Protein AF-0000000074320025 (afdb_homodimer)

Organism: NCBI:txid2715131

pLDDT: mean 94.08, std 10.66, range [30.5, 98.88]

Sequence (350 aa):
MGYSYVIKDQGAVHFVTFTVHQWINVFTKSEYVKILIDSLKHCQKAKGLEIYSWVIMSNHCHFILKAQNEDLSDIIRDFKKFTAKRIYSAIKGNMNEKRRDWLLSALNYKGNIWFWQRGYHGEEITTDNFYDVKANYIHMNPVKAGIVEKEEDYLLSSAGDFYGIRKGPIKLDYFMGYSYVIKDQGAVHFVTFTVHQWINVFTKSEYVKILIDSLKHCQKAKGLEIYSWVIMSNHCHFILKAQNEDLSDIIRDFKKFTAKRIYSAIKGNMNEKRRDWLLSALNYKGNIWFWQRGYHGEEITTDNFYDVKANYIHMNPVKAGIVEKEEDYLLSSAGDFYGIRKGPIKLDYF

Solvent-accessible surface area (backbone atoms only — not comparable to full-atom values): 18770 Å² total; per-residue (Å²): 129,85,75,65,51,73,83,82,60,41,67,43,42,28,37,36,37,49,38,30,35,74,57,44,67,60,47,70,39,59,71,48,43,48,52,50,52,52,49,51,49,46,36,35,73,76,51,39,42,41,38,56,38,35,23,57,48,42,31,36,33,38,37,31,35,30,16,74,81,43,50,36,69,56,53,50,51,52,48,51,54,51,45,39,52,53,44,52,52,48,43,74,70,34,87,82,46,84,38,33,69,62,51,56,54,70,32,38,55,95,90,36,83,41,42,60,42,85,64,33,69,54,43,78,48,86,44,72,68,54,42,52,53,52,49,50,51,41,35,38,46,52,31,76,52,55,46,21,85,48,40,52,48,37,57,52,33,41,34,21,44,76,70,68,79,38,84,63,95,65,79,68,47,86,134,128,86,73,64,54,72,84,82,59,41,64,44,41,27,38,36,37,47,40,30,35,73,57,44,68,60,46,70,40,60,72,50,43,47,51,51,52,52,49,51,51,46,36,35,73,76,49,40,43,40,38,56,39,36,24,56,48,42,31,36,34,38,37,29,36,28,17,75,80,41,50,37,67,57,54,51,51,50,51,52,53,49,46,40,54,53,44,52,51,50,44,75,70,33,86,84,45,85,38,35,70,61,47,55,53,70,31,39,54,96,90,36,83,39,40,60,41,84,62,34,68,55,45,78,48,86,45,71,67,54,43,51,54,49,49,47,50,41,36,39,46,51,31,77,54,55,46,22,85,47,42,54,49,35,57,53,33,42,33,20,45,76,70,68,78,38,85,61,96,65,79,68,47,84,133

Nearest PDB structures (foldseek):
  2a6m-assembly2_A-2  TM=7.068E-01  e=8.877E-04  Helicobacter pylori
  3nog-assembly1_A  TM=3.528E-01  e=1.012E+00  Escherichia coli K-12
  6zo8-assembly1_A  TM=4.507E-01  e=3.843E+00  Escherichia coli K-12
  6q4p-assembly1_A  TM=4.717E-01  e=6.245E+00  Escherichia coli K-12
  2a6m-assembly2_A-2  TM=7.067E-01  e=8.746E-04  Helicobacter pylori

Foldseek 3Di:
DPPQDDDPDQAFKKKWKWFWVVNDQLVPDVVLVVLLLVLLQCCVVPFQKAWAKKFDDRTMMITTIGHDPDRNVVSVVVSCVVSLVVSLVVLCPDPPPPCSVVVNVSQDDPHDGNTIDPHIPMDTDDDPVSVVVSRCVRLCVCCVVVNDVGSLVDQRICVVVVVPNDDHSDDHDHD/DPDQDDDPDQAFKKKWKWFWVVNDQLVPDVVLVVLLLVLLQCCVVPFQKAWAKKFDDRTMMITTIGHDPDRNVVSVVVSCVVSLVVSLVVLCPDPPPPCSVVVNVSQDDPHDGNTIDPHIPMDTDDDPVSVVVSRCVRLCVCCVVVNDVGSLVDQRICVVVVVPNDDHSDDHDHD

Radius of gyration: 21.86 Å; Cα contacts (8 Å, |Δi|>4): 616; chains: 2; bounding box: 48×66×51 Å

InterPro domains:
  IPR002686 Transposase IS200-like [PF01797] (13-139)
  IPR002686 Transposase IS200-like [SM01321] (9-141)
  IPR036515 Transposase IS200-like superfamily [G3DSA:3.30.70.1290] (4-173)
  IPR036515 Transposase IS200-like superfamily [SSF143422] (11-144)
  IPR052715 REP-associated tyrosine transposase [PTHR36966] (10-151)

Secondary structure (DSSP, 8-state):
-------S-TTS-EEEEEEBGGG---TTSHHHHHHHHHHHHHHHHHH-EEEEEEEE-SSEEEEEEEESSS-HHHHHHHHHHHHHHHHHHHHHH-TT-TTHHHHHHHTEETTEE--BPSS---EE--SHHHHHHHHHHHHHHHHHTTS-SSGGG-SSBSHHHHTTS---SS-----/-------S-TTS-EEEEEEBGGG---TTSHHHHHHHHHHHHHHHHHH-EEEEEEEE-SSEEEEEEEESSS-HHHHHHHHHHHHHHHHHHHHHH-TT-TTHHHHHHHTEETTEE--BPSS---EE--SHHHHHHHHHHHHHHHHHTTS-SSGGG-SSBSHHHHTTS---SSPPP--

Structure (mmCIF, N/CA/C/O backbone):
data_AF-0000000074320025-model_v1
#
loop_
_entity.id
_entity.type
_entity.pdbx_description
1 polymer Transposase
#
loop_
_atom_site.group_PDB
_atom_site.id
_atom_site.type_symbol
_atom_site.label_atom_id
_atom_site.label_alt_id
_atom_site.label_comp_id
_atom_site.label_asym_id
_atom_site.label_entity_id
_atom_site.label_seq_id
_atom_site.pdbx_PDB_ins_code
_atom_site.Cartn_x
_atom_site.Cartn_y
_atom_site.Cartn_z
_atom_site.occupancy
_atom_site.B_iso_or_equiv
_atom_site.auth_seq_id
_atom_site.auth_comp_id
_atom_site.auth_asym_id
_atom_site.auth_atom_id
_atom_site.pdbx_PDB_model_num
ATOM 1 N N . MET A 1 1 ? -14.219 7.605 26.141 1 30.5 1 MET A N 1
ATOM 2 C CA . MET A 1 1 ? -14.266 9.039 25.875 1 30.5 1 MET A CA 1
ATOM 3 C C . MET A 1 1 ? -13.266 9.422 24.781 1 30.5 1 MET A C 1
ATOM 5 O O . MET A 1 1 ? -12.055 9.383 25 1 30.5 1 MET A O 1
ATOM 9 N N . GLY A 1 2 ? -13.312 9 23.5 1 36.22 2 GLY A N 1
ATOM 10 C CA . GLY A 1 2 ? -12.312 9.094 22.438 1 36.22 2 GLY A CA 1
ATOM 11 C C . GLY A 1 2 ? -11.773 10.5 22.266 1 36.22 2 GLY A C 1
ATOM 12 O O . GLY A 1 2 ? -12.508 11.406 21.859 1 36.22 2 GLY A O 1
ATOM 13 N N . TYR A 1 3 ? -10.953 10.977 23.094 1 40.38 3 TYR A N 1
ATOM 14 C CA . TYR A 1 3 ? -10.523 12.359 23.266 1 40.38 3 TYR A CA 1
ATOM 15 C C . TYR A 1 3 ? -9.992 12.938 21.969 1 40.38 3 TYR A C 1
ATOM 17 O O . TYR A 1 3 ? -9.109 12.352 21.328 1 40.38 3 TYR A O 1
ATOM 25 N N . SER A 1 4 ? -10.953 13.586 21.203 1 51.97 4 SER A N 1
ATOM 26 C CA . SER A 1 4 ? -10.57 14.375 20.031 1 51.97 4 SER A CA 1
ATOM 27 C C . SER A 1 4 ? -9.461 15.367 20.375 1 51.97 4 SER A C 1
ATOM 29 O O . SER A 1 4 ? -9.562 16.094 21.359 1 51.97 4 SER A O 1
ATOM 31 N N . TYR A 1 5 ? -8.305 15.078 20.125 1 55.59 5 TYR A N 1
ATOM 32 C CA . TYR A 1 5 ? -7.184 15.977 20.359 1 55.59 5 TYR A CA 1
ATOM 33 C C . TYR A 1 5 ? -7.527 17.406 19.922 1 55.59 5 TYR A C 1
ATOM 35 O O . TYR A 1 5 ? -8.156 17.609 18.875 1 55.59 5 TYR A O 1
ATOM 43 N N . VAL A 1 6 ? -7.652 18.375 20.938 1 58.5 6 VAL A N 1
ATOM 44 C CA . VAL A 1 6 ? -7.801 19.812 20.641 1 58.5 6 VAL A CA 1
ATOM 45 C C . VAL A 1 6 ? -6.461 20.516 20.844 1 58.5 6 VAL A C 1
ATOM 47 O O . VAL A 1 6 ? -5.82 20.359 21.891 1 58.5 6 VAL A O 1
ATOM 50 N N . ILE A 1 7 ? -5.91 21.172 19.812 1 72.75 7 ILE A N 1
ATOM 51 C CA . ILE A 1 7 ? -4.668 21.938 19.891 1 72.75 7 ILE A CA 1
ATOM 52 C C . ILE A 1 7 ? -4.824 23.062 20.906 1 72.75 7 ILE A C 1
ATOM 54 O O . ILE A 1 7 ? -5.695 23.922 20.75 1 72.75 7 ILE A O 1
ATOM 58 N N . LYS A 1 8 ? -3.998 23.094 21.953 1 66.94 8 LYS A N 1
ATOM 59 C CA . LYS A 1 8 ? -4.031 24.141 22.969 1 66.94 8 LYS A CA 1
ATOM 60 C C . LYS A 1 8 ? -3.197 25.344 22.547 1 66.94 8 LYS A C 1
ATOM 62 O O . LYS A 1 8 ? -3.678 26.484 22.594 1 66.94 8 LYS A O 1
ATOM 67 N N . ASP A 1 9 ? -2.021 25.094 22.141 1 72.25 9 ASP A N 1
ATOM 68 C CA . ASP A 1 9 ? -1.151 26.141 21.609 1 72.25 9 ASP A CA 1
ATOM 69 C C . ASP A 1 9 ? -1.053 26.078 20.094 1 72.25 9 ASP A C 1
ATOM 71 O O . ASP A 1 9 ? -0.292 25.266 19.547 1 72.25 9 ASP A O 1
ATOM 75 N N . GLN A 1 10 ? -1.733 26.969 19.406 1 75.75 10 GLN A N 1
ATOM 76 C CA . GLN A 1 10 ? -1.912 26.969 17.953 1 75.75 10 GLN A CA 1
ATOM 77 C C . GLN A 1 10 ? -0.609 27.312 17.234 1 75.75 10 GLN A C 1
ATOM 79 O O . GLN A 1 10 ? -0.467 27.062 16.047 1 75.75 10 GLN A O 1
ATOM 84 N N . GLY A 1 11 ? 0.365 27.75 17.984 1 78.94 11 GLY A N 1
ATOM 85 C CA . GLY A 1 11 ? 1.652 28.094 17.391 1 78.94 11 GLY A CA 1
ATOM 86 C C . GLY A 1 11 ? 2.742 27.094 17.719 1 78.94 11 GLY A C 1
ATOM 87 O O . GLY A 1 11 ? 3.887 27.25 17.281 1 78.94 11 GLY A O 1
ATOM 88 N N . ALA A 1 12 ? 2.354 26.062 18.344 1 89.19 12 ALA A N 1
ATOM 89 C CA . ALA A 1 12 ? 3.33 25.047 18.734 1 89.19 12 ALA A CA 1
ATOM 90 C C . ALA A 1 12 ? 3.498 23.984 17.656 1 89.19 12 ALA A C 1
ATOM 92 O O . ALA A 1 12 ? 2.652 23.875 16.766 1 89.19 12 ALA A O 1
ATOM 93 N N . VAL A 1 13 ? 4.633 23.359 17.703 1 95.44 13 VAL A N 1
ATOM 94 C CA . VAL A 1 13 ? 4.891 22.234 16.812 1 95.44 13 VAL A CA 1
ATOM 95 C C . VAL A 1 13 ? 4.086 21.016 17.25 1 95.44 13 VAL A C 1
ATOM 97 O O . VAL A 1 13 ? 4.043 20.703 18.438 1 95.44 13 VAL A O 1
ATOM 100 N N . HIS A 1 14 ? 3.369 20.359 16.328 1 96.88 14 HIS A N 1
ATOM 101 C CA . HIS A 1 14 ? 2.514 19.234 16.672 1 96.88 14 HIS A CA 1
ATOM 102 C C . HIS A 1 14 ? 2.773 18.031 15.766 1 96.88 14 HIS A C 1
ATOM 104 O O . HIS A 1 14 ? 2.971 18.203 14.555 1 96.88 14 HIS A O 1
ATOM 110 N N . PHE A 1 15 ? 2.836 16.828 16.375 1 97.94 15 PHE A N 1
ATOM 111 C CA . PHE A 1 15 ? 2.682 15.578 15.641 1 97.94 15 PHE A CA 1
ATOM 112 C C . PHE A 1 15 ? 1.209 15.281 15.383 1 97.94 15 PHE A C 1
ATOM 114 O O . PHE A 1 15 ? 0.396 15.289 16.312 1 97.94 15 PHE A O 1
ATOM 121 N N . VAL A 1 16 ? 0.816 15.07 14.109 1 97.69 16 VAL A N 1
ATOM 122 C CA . VAL A 1 16 ? -0.584 14.812 13.789 1 97.69 16 VAL A CA 1
ATOM 123 C C . VAL A 1 16 ? -0.69 13.594 12.875 1 97.69 16 VAL A C 1
ATOM 125 O O . VAL A 1 16 ? 0.239 13.297 12.117 1 97.69 16 VAL A O 1
ATOM 128 N N . THR A 1 17 ? -1.8 12.898 12.93 1 98.06 17 THR A N 1
ATOM 129 C CA . THR A 1 17 ? -2.137 11.766 12.086 1 98.06 17 THR A CA 1
ATOM 130 C C . THR A 1 17 ? -3.479 11.984 11.391 1 98.06 17 THR A C 1
ATOM 132 O O . THR A 1 17 ? -4.465 12.344 12.031 1 98.06 17 THR A O 1
ATOM 135 N N . PHE A 1 18 ? -3.482 11.875 10.109 1 98.38 18 PHE A N 1
ATOM 136 C CA . PHE A 1 18 ? -4.711 11.859 9.32 1 98.38 18 PHE A CA 1
ATOM 137 C C . PHE A 1 18 ? -4.992 10.453 8.797 1 98.38 18 PHE A C 1
ATOM 139 O O . PHE A 1 18 ? -4.133 9.836 8.164 1 98.38 18 PHE A O 1
ATOM 146 N N . THR A 1 19 ? -6.172 9.961 9.07 1 98.31 19 THR A N 1
ATOM 147 C CA . THR A 1 19 ? -6.531 8.609 8.664 1 98.31 19 THR A CA 1
ATOM 148 C C . THR A 1 19 ? -7.746 8.625 7.738 1 98.31 19 THR A C 1
ATOM 150 O O . THR A 1 19 ? -8.711 9.359 7.988 1 98.31 19 THR A O 1
ATOM 153 N N . VAL A 1 20 ? -7.676 7.879 6.695 1 98.56 20 VAL A N 1
ATOM 154 C CA . VAL A 1 20 ? -8.812 7.746 5.785 1 98.56 20 VAL A CA 1
ATOM 155 C C . VAL A 1 20 ? -9.953 7.016 6.488 1 98.56 20 VAL A C 1
ATOM 157 O O . VAL A 1 20 ? -9.727 6.062 7.234 1 98.56 20 VAL A O 1
ATOM 160 N N . HIS A 1 21 ? -11.117 7.434 6.227 1 97.5 21 HIS A N 1
ATOM 161 C CA . HIS A 1 21 ? -12.305 6.801 6.793 1 97.5 21 HIS A CA 1
ATOM 162 C C . HIS A 1 21 ? -12.281 5.293 6.559 1 97.5 21 HIS A C 1
ATOM 164 O O . HIS A 1 21 ? -11.961 4.836 5.461 1 97.5 21 HIS A O 1
ATOM 170 N N . GLN A 1 22 ? -12.531 4.465 7.617 1 96.44 22 GLN A N 1
ATOM 171 C CA . GLN A 1 22 ? -12.609 3.01 7.59 1 96.44 22 GLN A CA 1
ATOM 172 C C . GLN A 1 22 ? -11.266 2.396 7.211 1 96.44 22 GLN A C 1
ATOM 174 O O . GLN A 1 22 ? -11.188 1.222 6.848 1 96.44 22 GLN A O 1
ATOM 179 N N . TRP A 1 23 ? -10.203 3.262 7.203 1 97.69 23 TRP A N 1
ATOM 180 C CA . TRP A 1 23 ? -8.844 2.822 6.902 1 97.69 23 TRP A CA 1
ATOM 181 C C . TRP A 1 23 ? -8.75 2.264 5.484 1 97.69 23 TRP A C 1
ATOM 183 O O . TRP A 1 23 ? -8.039 1.288 5.238 1 97.69 23 TRP A O 1
ATOM 193 N N . ILE A 1 24 ? -9.578 2.848 4.645 1 97.88 24 ILE A N 1
ATOM 194 C CA . ILE A 1 24 ? -9.562 2.445 3.24 1 97.88 24 ILE A CA 1
ATOM 195 C C . ILE A 1 24 ? -8.25 2.879 2.594 1 97.88 24 ILE A C 1
ATOM 197 O O . ILE A 1 24 ? -7.789 4.004 2.805 1 97.88 24 ILE A O 1
ATOM 201 N N . ASN A 1 25 ? -7.629 1.99 1.826 1 98.31 25 ASN A N 1
ATOM 202 C CA . ASN A 1 25 ? -6.359 2.285 1.171 1 98.31 25 ASN A CA 1
ATOM 203 C C . ASN A 1 25 ? -6.562 3.105 -0.101 1 98.31 25 ASN A C 1
ATOM 205 O O . ASN A 1 25 ? -6.742 2.543 -1.183 1 98.31 25 ASN A O 1
ATOM 209 N N . VAL A 1 26 ? -6.473 4.348 0.027 1 98.44 26 VAL A N 1
ATOM 210 C CA . VAL A 1 26 ? -6.703 5.234 -1.108 1 98.44 26 VAL A CA 1
ATOM 211 C C . VAL A 1 26 ? -5.367 5.664 -1.706 1 98.44 26 VAL A C 1
ATOM 213 O O . VAL A 1 26 ? -5.234 5.789 -2.926 1 98.44 26 VAL A O 1
ATOM 216 N N . PHE A 1 27 ? -4.352 5.812 -0.882 1 98.44 27 PHE A N 1
ATOM 217 C CA . PHE A 1 27 ? -3.082 6.402 -1.293 1 98.44 27 PHE A CA 1
ATOM 218 C C . PHE A 1 27 ? -2.166 5.344 -1.902 1 98.44 27 PHE A C 1
ATOM 220 O O . PHE A 1 27 ? -0.968 5.312 -1.614 1 98.44 27 PHE A O 1
ATOM 227 N N . THR A 1 28 ? -2.779 4.449 -2.668 1 96.94 28 THR A N 1
ATOM 228 C CA . THR A 1 28 ? -2.043 3.463 -3.449 1 96.94 28 THR A CA 1
ATOM 229 C C . THR A 1 28 ? -1.923 3.904 -4.906 1 96.94 28 THR A C 1
ATOM 231 O O . THR A 1 28 ? -1.218 3.273 -5.695 1 96.94 28 THR A O 1
ATOM 234 N N . LYS A 1 29 ? -2.564 4.957 -5.246 1 96.81 29 LYS A N 1
ATOM 235 C CA . LYS A 1 29 ? -2.457 5.574 -6.562 1 96.81 29 LYS A CA 1
ATOM 236 C C . LYS A 1 29 ? -1.75 6.926 -6.48 1 96.81 29 LYS A C 1
ATOM 238 O O . LYS A 1 29 ? -2.117 7.773 -5.668 1 96.81 29 LYS A O 1
ATOM 243 N N . SER A 1 30 ? -0.847 7.129 -7.375 1 96.38 30 SER A N 1
ATOM 244 C CA . SER A 1 30 ? -0.011 8.32 -7.34 1 96.38 30 SER A CA 1
ATOM 245 C C . SER A 1 30 ? -0.842 9.586 -7.547 1 96.38 30 SER A C 1
ATOM 247 O O . SER A 1 30 ? -0.521 10.641 -7.004 1 96.38 30 SER A O 1
ATOM 249 N N . GLU A 1 31 ? -1.902 9.43 -8.273 1 97.19 31 GLU A N 1
ATOM 250 C CA . GLU A 1 31 ? -2.754 10.578 -8.57 1 97.19 31 GLU A CA 1
ATOM 251 C C . GLU A 1 31 ? -3.355 11.164 -7.301 1 97.19 31 GLU A C 1
ATOM 253 O O . GLU A 1 31 ? -3.451 12.383 -7.156 1 97.19 31 GLU A O 1
ATOM 258 N N . TYR A 1 32 ? -3.736 10.344 -6.422 1 98.56 32 TYR A N 1
ATOM 259 C CA . TYR A 1 32 ? -4.367 10.805 -5.188 1 98.56 32 TYR A CA 1
ATOM 260 C C . TYR A 1 32 ? -3.328 11.359 -4.223 1 98.56 32 TYR A C 1
ATOM 262 O O . TYR A 1 32 ? -3.58 12.359 -3.537 1 98.56 32 TYR A O 1
ATOM 270 N N . VAL A 1 33 ? -2.17 10.789 -4.23 1 98.56 33 VAL A N 1
ATOM 271 C CA . VAL A 1 33 ? -1.056 11.258 -3.418 1 98.56 33 VAL A CA 1
ATOM 272 C C . VAL A 1 33 ? -0.642 12.656 -3.871 1 98.56 33 VAL A C 1
ATOM 274 O O . VAL A 1 33 ? -0.359 13.523 -3.045 1 98.56 33 VAL A O 1
ATOM 277 N N . LYS A 1 34 ? -0.644 12.805 -5.133 1 98.44 34 LYS A N 1
ATOM 278 C CA . LYS A 1 34 ? -0.266 14.102 -5.691 1 98.44 34 LYS A CA 1
ATOM 279 C C . LYS A 1 34 ? -1.2 15.203 -5.203 1 98.44 34 LYS A C 1
ATOM 281 O O . LYS A 1 34 ? -0.754 16.312 -4.898 1 98.44 34 LYS A O 1
ATOM 286 N N . ILE A 1 35 ? -2.457 14.938 -5.148 1 98.81 35 ILE A N 1
ATOM 28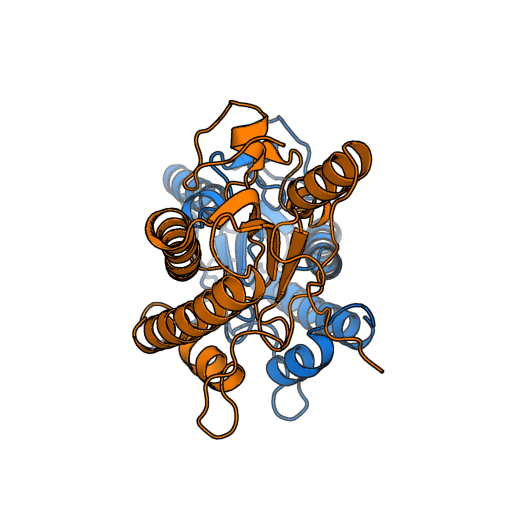7 C CA . ILE A 1 35 ? -3.43 15.906 -4.66 1 98.81 35 ILE A CA 1
ATOM 288 C C . ILE A 1 35 ? -3.1 16.281 -3.217 1 98.81 35 ILE A C 1
ATOM 290 O O . ILE A 1 35 ? -3.129 17.469 -2.857 1 98.81 35 ILE A O 1
ATOM 294 N N . LEU A 1 36 ? -2.764 15.289 -2.408 1 98.69 36 LEU A N 1
ATOM 295 C CA . LEU A 1 36 ? -2.398 15.523 -1.014 1 98.69 36 LEU A CA 1
ATOM 296 C C . LEU A 1 36 ? -1.169 16.422 -0.913 1 98.69 36 LEU A C 1
ATOM 298 O O . LEU A 1 36 ? -1.185 17.422 -0.201 1 98.69 36 LEU A O 1
ATOM 302 N N . ILE A 1 37 ? -0.17 16.078 -1.688 1 98.69 37 ILE A N 1
ATOM 303 C CA . ILE A 1 37 ? 1.113 16.781 -1.644 1 98.69 37 ILE A CA 1
ATOM 304 C C . ILE A 1 37 ? 0.942 18.219 -2.135 1 98.69 37 ILE A C 1
ATOM 306 O O . ILE A 1 37 ? 1.427 19.156 -1.503 1 98.69 37 ILE A O 1
ATOM 310 N N . ASP A 1 38 ? 0.22 18.359 -3.207 1 98.75 38 ASP A N 1
ATOM 311 C CA . ASP A 1 38 ? -0.018 19.688 -3.752 1 98.75 38 ASP A CA 1
ATOM 312 C C . ASP A 1 38 ? -0.79 20.547 -2.762 1 98.75 38 ASP A C 1
ATOM 314 O O . ASP A 1 38 ? -0.56 21.766 -2.678 1 98.75 38 ASP A O 1
ATOM 318 N N . SER A 1 39 ? -1.678 19.969 -2.055 1 98.81 39 SER A N 1
ATOM 319 C CA . SER A 1 39 ? -2.463 20.703 -1.064 1 98.81 39 SER A CA 1
ATOM 320 C C . SER A 1 39 ? -1.6 21.141 0.116 1 98.81 39 SER A C 1
ATOM 322 O O . SER A 1 39 ? -1.775 22.234 0.651 1 98.81 39 SER A O 1
ATOM 324 N N . LEU A 1 40 ? -0.649 20.297 0.517 1 98.62 40 LEU A N 1
ATOM 325 C CA . LEU A 1 40 ? 0.297 20.656 1.564 1 98.62 40 LEU A CA 1
ATOM 326 C C . LEU A 1 40 ? 1.151 21.844 1.133 1 98.62 40 LEU A C 1
ATOM 328 O O . LEU A 1 40 ? 1.343 22.797 1.901 1 98.62 40 LEU A O 1
ATOM 332 N N . LYS A 1 41 ? 1.581 21.797 -0.113 1 98.44 41 LYS A N 1
ATOM 333 C CA . LYS A 1 41 ? 2.389 22.891 -0.662 1 98.44 41 LYS A CA 1
ATOM 334 C C . LYS A 1 41 ? 1.611 24.203 -0.675 1 98.44 41 LYS A C 1
ATOM 336 O O . LYS A 1 41 ? 2.166 25.266 -0.378 1 98.44 41 LYS A O 1
ATOM 341 N N . HIS A 1 42 ? 0.372 24.094 -1.046 1 98.19 42 HIS A N 1
ATOM 342 C CA . HIS A 1 42 ? -0.481 25.281 -1.029 1 98.19 42 HIS A CA 1
ATOM 343 C C . HIS A 1 42 ? -0.575 25.875 0.372 1 98.19 42 HIS A C 1
ATOM 345 O O . HIS A 1 42 ? -0.471 27.078 0.545 1 98.19 42 HIS A O 1
ATOM 351 N N . CYS A 1 43 ? -0.762 24.984 1.381 1 97.88 43 CYS A N 1
ATOM 352 C CA . CYS A 1 43 ? -0.855 25.453 2.76 1 97.88 43 CYS A CA 1
ATOM 353 C C . CYS A 1 43 ? 0.449 26.109 3.203 1 97.88 43 CYS A C 1
ATOM 355 O O . CYS A 1 43 ? 0.437 27.078 3.953 1 97.88 43 CYS A O 1
ATOM 357 N N . GLN A 1 44 ? 1.576 25.578 2.76 1 97.44 44 GLN A N 1
ATOM 358 C CA . GLN A 1 44 ? 2.861 26.188 3.07 1 97.44 44 GL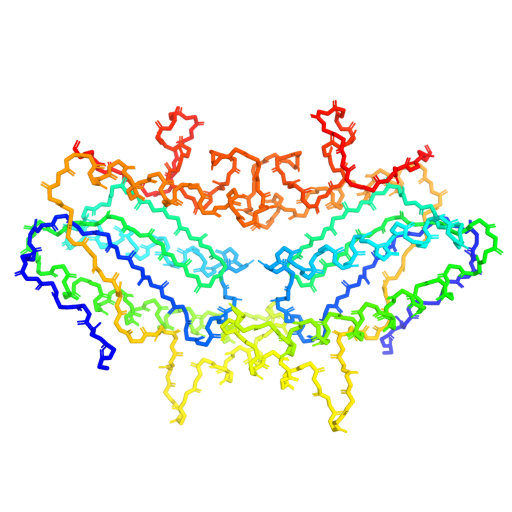N A CA 1
ATOM 359 C C . GLN A 1 44 ? 2.955 27.594 2.488 1 97.44 44 GLN A C 1
ATOM 361 O O . GLN A 1 44 ? 3.34 28.531 3.184 1 97.44 44 GLN A O 1
ATOM 366 N N . LYS A 1 45 ? 2.512 27.75 1.304 1 96.75 45 LYS A N 1
ATOM 367 C CA . LYS A 1 45 ? 2.686 29 0.562 1 96.75 45 LYS A CA 1
ATOM 368 C C . LYS A 1 45 ? 1.649 30.047 0.982 1 96.75 45 LYS A C 1
ATOM 370 O O . LYS A 1 45 ? 1.975 31.219 1.144 1 96.75 45 LYS A O 1
ATOM 375 N N . ALA A 1 46 ? 0.47 29.578 1.239 1 96.69 46 ALA A N 1
ATOM 376 C CA . ALA A 1 46 ? -0.639 30.531 1.346 1 96.69 46 ALA A CA 1
ATOM 377 C C . ALA A 1 46 ? -1.089 30.688 2.795 1 96.69 46 ALA A C 1
ATOM 379 O O . ALA A 1 46 ? -1.73 31.672 3.15 1 96.69 46 ALA A O 1
ATOM 380 N N . LYS A 1 47 ? -0.676 29.703 3.639 1 95.81 47 LYS A N 1
ATOM 381 C CA . LYS A 1 47 ? -1.301 29.734 4.957 1 95.81 47 LYS A CA 1
ATOM 382 C C . LYS A 1 47 ? -0.25 29.703 6.062 1 95.81 47 LYS A C 1
ATOM 384 O O . LYS A 1 47 ? -0.585 29.594 7.246 1 95.81 47 LYS A O 1
ATOM 389 N N . GLY A 1 48 ? 0.982 29.703 5.699 1 95.44 48 GLY A N 1
ATOM 390 C CA . GLY A 1 48 ? 2.049 29.766 6.688 1 95.44 48 GLY A CA 1
ATOM 391 C C . GLY A 1 48 ? 2.277 28.438 7.395 1 95.44 48 GLY A C 1
ATOM 392 O O . GLY A 1 48 ? 2.693 28.422 8.555 1 95.44 48 GLY A O 1
ATOM 393 N N . LEU A 1 49 ? 1.952 27.359 6.723 1 97.38 49 LEU A N 1
ATOM 394 C CA . LEU A 1 49 ? 2.188 26.031 7.289 1 97.38 49 LEU A CA 1
ATOM 395 C C . LEU A 1 49 ? 3.666 25.656 7.211 1 97.38 49 LEU A C 1
ATOM 397 O O . LEU A 1 49 ? 4.289 25.797 6.156 1 97.38 49 LEU A O 1
ATOM 401 N N . GLU A 1 50 ? 4.207 25.234 8.336 1 97.75 50 GLU A N 1
ATOM 402 C CA . GLU A 1 50 ? 5.539 24.641 8.383 1 97.75 50 GLU A CA 1
ATOM 403 C C . GLU A 1 50 ? 5.457 23.125 8.539 1 97.75 50 GLU A C 1
ATOM 405 O O . GLU A 1 50 ? 4.676 22.609 9.344 1 97.75 50 GLU A O 1
AT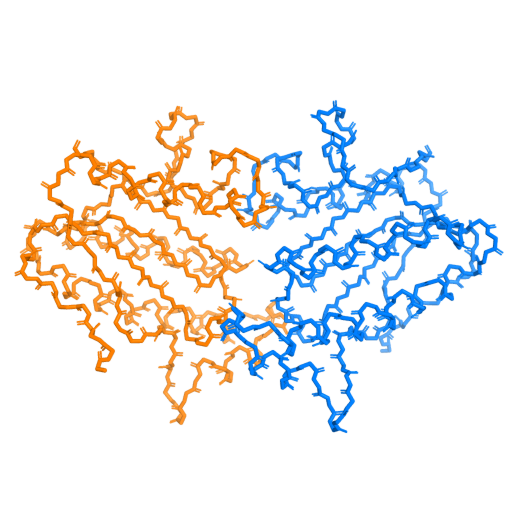OM 410 N N . ILE A 1 51 ? 6.238 22.469 7.754 1 98.38 51 ILE A N 1
ATOM 411 C CA . ILE A 1 51 ? 6.277 21.016 7.785 1 98.38 51 ILE A CA 1
ATOM 412 C C . ILE A 1 51 ? 7.688 20.547 8.133 1 98.38 51 ILE A C 1
ATOM 414 O O . ILE A 1 51 ? 8.648 20.891 7.445 1 98.38 51 ILE A O 1
ATOM 418 N N . TYR A 1 52 ? 7.809 19.734 9.133 1 98.12 52 TYR A N 1
ATOM 419 C CA . TYR A 1 52 ? 9.117 19.312 9.625 1 98.12 52 TYR A CA 1
ATOM 420 C C . TYR A 1 52 ? 9.438 17.891 9.195 1 98.12 52 TYR A C 1
ATOM 422 O O . TYR A 1 52 ? 10.586 17.562 8.898 1 98.12 52 TYR A O 1
ATOM 430 N N . SER A 1 53 ? 8.469 17 9.219 1 98.5 53 SER A N 1
ATOM 431 C CA . SER A 1 53 ? 8.57 15.609 8.828 1 98.5 53 SER A CA 1
ATOM 432 C C . SER A 1 53 ? 7.227 15.07 8.352 1 98.5 53 SER A C 1
ATOM 434 O O . SER A 1 53 ? 6.176 15.578 8.75 1 98.5 53 SER A O 1
ATOM 436 N N . TRP A 1 54 ? 7.301 14.125 7.504 1 98.81 54 TRP A N 1
ATOM 437 C CA . TRP A 1 54 ? 6.043 13.578 7.008 1 98.81 54 TRP A CA 1
ATOM 438 C C . TRP A 1 54 ? 6.25 12.188 6.41 1 98.81 54 TRP A C 1
ATOM 440 O O . TRP A 1 54 ? 7.363 11.844 6.008 1 98.81 54 TRP A O 1
ATOM 450 N N . VAL A 1 55 ? 5.25 11.375 6.422 1 98.88 55 VAL A N 1
ATOM 451 C CA . VAL A 1 55 ? 5.137 10.117 5.691 1 98.88 55 VAL A CA 1
ATOM 452 C C . VAL A 1 55 ? 3.689 9.906 5.246 1 98.88 55 VAL A C 1
ATOM 454 O O . VAL A 1 55 ? 2.754 10.242 5.98 1 98.88 55 VAL A O 1
ATOM 457 N N . ILE A 1 56 ? 3.475 9.453 4.043 1 98.88 56 ILE A N 1
ATOM 458 C CA . ILE A 1 56 ? 2.172 9.07 3.514 1 98.88 56 ILE A CA 1
ATOM 459 C C . ILE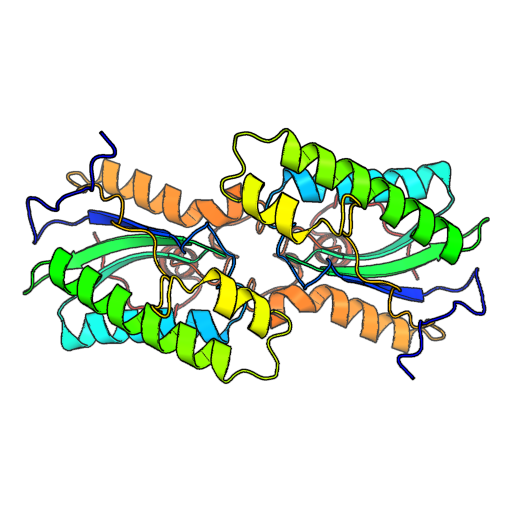 A 1 56 ? 2.141 7.562 3.271 1 98.88 56 ILE A C 1
ATOM 461 O O . ILE A 1 56 ? 2.855 7.051 2.408 1 98.88 56 ILE A O 1
ATOM 465 N N . MET A 1 57 ? 1.348 6.906 4.09 1 98.56 57 MET A N 1
ATOM 466 C CA . MET A 1 57 ? 1.115 5.477 3.912 1 98.56 57 MET A CA 1
ATOM 467 C C . MET A 1 57 ? -0.097 5.23 3.02 1 98.56 57 MET A C 1
ATOM 469 O O . MET A 1 57 ? -0.585 6.148 2.361 1 98.56 57 MET A O 1
ATOM 473 N N . SER A 1 58 ? -0.577 4.031 2.957 1 98.31 58 SER A N 1
ATOM 474 C CA . SER A 1 58 ? -1.628 3.697 2.002 1 98.31 58 SER A CA 1
ATOM 475 C C . SER A 1 58 ? -2.975 4.266 2.439 1 98.31 58 SER A C 1
ATOM 477 O O . SER A 1 58 ? -3.846 4.52 1.607 1 98.31 58 SER A O 1
ATOM 479 N N . ASN A 1 59 ? -3.15 4.449 3.805 1 98.38 59 ASN A N 1
ATOM 480 C CA . ASN A 1 59 ? -4.469 4.887 4.254 1 98.38 59 ASN A CA 1
ATOM 481 C C . ASN A 1 59 ? -4.367 5.898 5.391 1 98.38 59 ASN A C 1
ATOM 483 O O . ASN A 1 59 ? -5.359 6.191 6.055 1 98.38 59 ASN A O 1
ATOM 487 N N . HIS A 1 60 ? -3.154 6.312 5.66 1 98.5 60 HIS A N 1
ATOM 488 C CA . HIS A 1 60 ? -2.926 7.344 6.668 1 98.5 60 HIS A CA 1
ATOM 489 C C . HIS A 1 60 ? -1.62 8.086 6.406 1 98.5 60 HIS A C 1
ATOM 491 O O . HIS A 1 60 ? -0.812 7.66 5.582 1 98.5 60 HIS A O 1
ATOM 497 N N . CYS A 1 61 ? -1.487 9.18 7.059 1 98.5 61 CYS A N 1
ATOM 498 C CA . CYS A 1 61 ? -0.261 9.969 6.984 1 98.5 61 CYS A CA 1
ATOM 499 C C . CYS A 1 61 ? 0.076 10.578 8.336 1 98.5 61 CYS A C 1
ATOM 501 O O . CYS A 1 61 ? -0.818 10.844 9.141 1 98.5 61 CYS A O 1
ATOM 503 N N . HIS A 1 62 ? 1.32 10.734 8.539 1 98.69 62 HIS A N 1
ATOM 504 C CA . HIS A 1 62 ? 1.843 11.414 9.719 1 98.69 62 HIS A CA 1
ATOM 505 C C . HIS A 1 62 ? 2.613 12.672 9.344 1 98.69 62 HIS A C 1
ATOM 507 O O . HIS A 1 62 ? 3.363 12.672 8.359 1 98.69 62 HIS A O 1
ATOM 513 N N . PHE A 1 63 ? 2.469 13.672 10.195 1 98.5 63 PHE A N 1
ATOM 514 C CA . PHE A 1 63 ? 3.164 14.938 9.977 1 98.5 63 PHE A CA 1
ATOM 515 C C . PHE A 1 63 ? 3.643 15.523 11.297 1 98.5 63 PHE A C 1
ATOM 517 O O . PHE A 1 63 ? 3.041 15.281 12.344 1 98.5 63 PHE A O 1
ATOM 524 N N . ILE A 1 64 ? 4.672 16.25 11.25 1 98.25 64 ILE A N 1
ATOM 525 C CA . ILE A 1 64 ? 5.008 17.25 12.258 1 98.25 64 ILE A CA 1
ATOM 526 C C . ILE A 1 64 ? 4.867 18.641 11.664 1 98.25 64 ILE A C 1
ATOM 528 O O . ILE A 1 64 ? 5.586 19 10.727 1 98.25 64 ILE A O 1
ATOM 532 N N . LEU A 1 65 ? 3.957 19.391 12.25 1 97.5 65 LEU A N 1
ATOM 533 C CA . LEU A 1 65 ? 3.525 20.656 11.641 1 97.5 65 LEU A CA 1
ATOM 534 C C . LEU A 1 65 ? 3.572 21.781 12.656 1 97.5 65 LEU A C 1
ATOM 536 O O . LEU A 1 65 ? 3.449 21.547 13.859 1 97.5 65 LEU A O 1
ATOM 540 N N . LYS A 1 66 ? 3.641 22.953 12.133 1 96.69 66 LYS A N 1
ATOM 541 C CA . LYS A 1 66 ? 3.455 24.203 12.867 1 96.69 66 LYS A CA 1
ATOM 542 C C . LYS A 1 66 ? 2.826 25.281 11.992 1 96.69 66 LYS A C 1
ATOM 544 O O . LYS A 1 66 ? 3.082 25.328 10.781 1 96.69 66 LYS A O 1
ATOM 549 N N . ALA A 1 67 ? 1.987 26.031 12.609 1 94.75 67 ALA A N 1
ATOM 550 C CA . ALA A 1 67 ? 1.423 27.188 11.906 1 94.75 67 ALA A CA 1
ATOM 551 C C . ALA A 1 67 ? 2.057 28.484 12.383 1 94.75 67 ALA A C 1
ATOM 553 O O . ALA A 1 67 ? 2.195 28.719 13.586 1 94.75 67 ALA A O 1
ATOM 554 N N . GLN A 1 68 ? 2.426 29.375 11.508 1 89.94 68 GLN A N 1
ATOM 555 C CA . GLN A 1 68 ? 3.057 30.641 11.844 1 89.94 68 GLN A CA 1
ATOM 556 C C . GLN A 1 68 ? 2.01 31.703 12.156 1 89.94 68 GLN A C 1
ATOM 558 O O . GLN A 1 68 ? 2.146 32.469 13.125 1 89.94 68 GLN A O 1
ATOM 563 N N . ASN A 1 69 ? 1.021 31.844 11.375 1 80.12 69 ASN A N 1
ATOM 564 C CA . ASN A 1 69 ? 0.139 33 11.414 1 80.12 69 ASN A CA 1
ATOM 565 C C . ASN A 1 69 ? -1.286 32.625 11.797 1 80.12 69 ASN A C 1
ATOM 567 O O . ASN A 1 69 ? -2.039 33.438 12.328 1 80.12 69 ASN A O 1
ATOM 571 N N . GLU A 1 70 ? -1.688 31.391 11.398 1 80.38 70 GLU A N 1
ATOM 572 C CA . GLU A 1 70 ? -3.051 30.906 11.617 1 80.38 70 GLU A CA 1
ATOM 573 C C . GLU A 1 70 ? -3.088 29.812 12.672 1 80.38 70 GLU A C 1
ATOM 575 O O . GLU A 1 70 ? -2.041 29.328 13.109 1 80.38 70 GLU A O 1
ATOM 580 N N . ASP A 1 71 ? -4.297 29.594 13.086 1 91 71 ASP A N 1
ATOM 581 C CA . ASP A 1 71 ? -4.488 28.438 13.938 1 91 71 ASP A CA 1
ATOM 582 C C . ASP A 1 71 ? -4.23 27.141 13.172 1 91 71 ASP A C 1
ATOM 584 O O . ASP A 1 71 ? -4.809 26.922 12.102 1 91 71 ASP A O 1
ATOM 588 N N . LEU A 1 72 ? -3.32 26.359 13.688 1 94.44 72 LEU A N 1
ATOM 589 C CA . LEU A 1 72 ? -3.016 25.078 13.039 1 94.44 72 LEU A CA 1
ATOM 590 C C . LEU A 1 72 ? -4.285 24.266 12.812 1 94.44 72 LEU A C 1
ATOM 592 O O . LEU A 1 72 ? -4.441 23.641 11.766 1 94.44 72 LEU A O 1
ATOM 596 N N . SER A 1 73 ? -5.227 24.328 13.758 1 93.31 73 SER A N 1
ATOM 597 C CA . SER A 1 73 ? -6.48 23.578 13.656 1 93.31 73 SER A CA 1
ATOM 598 C C . SER A 1 73 ? -7.285 24.016 12.438 1 93.31 73 SER A C 1
ATOM 600 O O . SER A 1 73 ? -7.902 23.188 11.766 1 93.31 73 SER A O 1
ATOM 602 N N . ASP A 1 74 ? -7.266 25.297 12.148 1 94.31 74 ASP A N 1
ATOM 603 C CA . ASP A 1 74 ? -7.988 25.828 10.992 1 94.31 74 ASP A CA 1
ATOM 604 C C . ASP A 1 74 ? -7.348 25.359 9.688 1 94.31 74 ASP A C 1
ATOM 606 O O . ASP A 1 74 ? -8.047 24.984 8.742 1 94.31 74 ASP A O 1
ATOM 610 N N . ILE A 1 75 ? -6.008 25.406 9.664 1 96.12 75 ILE A N 1
ATOM 611 C CA . ILE A 1 75 ? -5.285 24.969 8.477 1 96.12 75 ILE A CA 1
ATOM 612 C C . ILE A 1 75 ? -5.582 23.5 8.203 1 96.12 75 ILE A C 1
ATOM 614 O O . ILE A 1 75 ? -5.871 23.109 7.07 1 96.12 75 ILE A O 1
ATOM 618 N N . ILE A 1 76 ? -5.582 22.672 9.25 1 96.5 76 ILE A N 1
ATOM 619 C CA . ILE A 1 76 ? -5.832 21.234 9.133 1 96.5 76 ILE A CA 1
ATOM 620 C C . ILE A 1 76 ? -7.262 21 8.648 1 96.5 76 ILE A C 1
ATOM 622 O O . ILE A 1 76 ? -7.496 20.188 7.754 1 96.5 76 ILE A O 1
ATOM 626 N N . ARG A 1 77 ? -8.195 21.719 9.258 1 95.88 77 ARG A N 1
ATOM 627 C CA . ARG A 1 77 ? -9.594 21.609 8.859 1 95.88 77 ARG A CA 1
ATOM 628 C C . ARG A 1 77 ? -9.766 21.906 7.379 1 95.88 77 ARG A C 1
ATOM 630 O O . ARG A 1 77 ? -10.391 21.125 6.652 1 95.88 77 ARG A O 1
ATOM 637 N N . ASP A 1 78 ? -9.219 23 6.934 1 96.94 78 ASP A N 1
ATOM 638 C CA . ASP A 1 78 ? -9.328 23.391 5.531 1 96.94 78 ASP A CA 1
ATOM 639 C C . ASP A 1 78 ? -8.648 22.375 4.613 1 96.94 78 ASP A C 1
ATOM 641 O O . ASP A 1 78 ? -9.172 22.047 3.551 1 96.94 78 ASP A O 1
ATOM 645 N N . PHE A 1 79 ? -7.461 21.953 4.977 1 98.25 79 PHE A N 1
ATOM 646 C CA . PHE A 1 79 ? -6.703 20.953 4.227 1 98.25 79 PHE A CA 1
ATOM 647 C C . PHE A 1 79 ? -7.516 19.688 4.043 1 98.25 79 PHE A C 1
ATOM 649 O O . PHE A 1 79 ? -7.664 19.188 2.922 1 98.25 79 PHE A O 1
ATOM 656 N N . LYS A 1 80 ? -8.07 19.141 5.117 1 98.12 80 LYS A N 1
ATOM 657 C CA . LYS A 1 80 ? -8.836 17.906 5.074 1 98.12 80 LYS A CA 1
ATOM 658 C C . LYS A 1 80 ? -10.109 18.078 4.25 1 98.12 80 LYS A C 1
ATOM 660 O O . LYS A 1 80 ? -10.484 17.188 3.48 1 98.12 80 LYS A O 1
ATOM 665 N N . LYS A 1 81 ? -10.758 19.203 4.434 1 97.94 81 LYS A N 1
ATOM 666 C CA . LYS A 1 81 ? -11.961 19.469 3.652 1 97.94 81 LYS A CA 1
ATOM 667 C C . LYS A 1 81 ? -11.648 19.531 2.16 1 97.94 81 LYS A C 1
ATOM 669 O O . LYS A 1 81 ? -12.328 18.875 1.357 1 97.94 81 LYS A O 1
ATOM 674 N N . PHE A 1 82 ? -10.641 20.266 1.819 1 98.69 82 PHE A N 1
ATOM 675 C CA . PHE A 1 82 ? -10.258 20.438 0.423 1 98.69 82 PHE A CA 1
ATOM 676 C C . PHE A 1 82 ? -9.844 19.109 -0.194 1 98.69 82 PHE A C 1
ATOM 678 O O . PHE A 1 82 ? -10.32 18.734 -1.268 1 98.69 82 PHE A O 1
ATOM 685 N N . THR A 1 83 ? -8.945 18.359 0.475 1 98.81 83 THR A N 1
ATOM 686 C CA . THR A 1 83 ? -8.414 17.125 -0.088 1 98.81 83 THR A CA 1
ATOM 687 C C . THR A 1 83 ? -9.492 16.047 -0.165 1 98.81 83 THR A C 1
ATOM 689 O O . THR A 1 83 ? -9.516 15.242 -1.101 1 98.81 83 THR A O 1
ATOM 692 N N . ALA A 1 84 ? -10.414 15.984 0.831 1 98.69 84 ALA A N 1
ATOM 693 C CA . ALA A 1 84 ? -11.539 15.055 0.771 1 98.69 84 ALA A CA 1
ATOM 694 C C . ALA A 1 84 ? -12.344 15.242 -0.513 1 98.69 84 ALA A C 1
ATOM 696 O O . ALA A 1 84 ? -12.57 14.281 -1.255 1 98.69 84 ALA A O 1
ATOM 697 N N . LYS A 1 85 ? -12.633 16.469 -0.783 1 98.69 85 LYS A N 1
ATOM 698 C CA . LYS A 1 85 ? -13.445 16.797 -1.957 1 98.69 85 LYS A CA 1
ATOM 699 C C . LYS A 1 85 ? -12.68 16.516 -3.244 1 98.69 85 LYS A C 1
ATOM 701 O O . LYS A 1 85 ? -13.211 15.891 -4.172 1 98.69 85 LYS A O 1
ATOM 706 N N . ARG A 1 86 ? -11.461 16.969 -3.354 1 98.81 86 ARG A N 1
ATOM 707 C CA . ARG A 1 86 ? -10.672 16.859 -4.574 1 98.81 86 ARG A CA 1
ATOM 708 C C . ARG A 1 86 ? -10.352 15.406 -4.898 1 98.81 86 ARG A C 1
ATOM 710 O O . ARG A 1 86 ? -10.438 14.984 -6.055 1 98.81 86 ARG A O 1
ATOM 717 N N . ILE A 1 87 ? -9.984 14.578 -3.875 1 98.81 87 ILE A N 1
ATOM 718 C CA . ILE A 1 87 ? -9.633 13.18 -4.098 1 98.81 87 ILE A CA 1
ATOM 719 C C . ILE A 1 87 ? -10.883 12.391 -4.473 1 98.81 87 ILE A C 1
ATOM 721 O O . ILE A 1 87 ? -10.844 11.555 -5.383 1 98.81 87 ILE A O 1
ATOM 725 N N . TYR A 1 88 ? -11.992 12.688 -3.766 1 98.62 88 TYR A N 1
ATOM 726 C CA . TYR A 1 88 ? -13.25 12.039 -4.109 1 98.62 88 TYR A CA 1
ATOM 727 C C . TYR A 1 88 ? -13.617 12.297 -5.562 1 98.62 88 TYR A C 1
ATOM 729 O O . TYR A 1 88 ? -13.977 11.367 -6.293 1 98.62 88 TYR A O 1
ATOM 737 N N . SER A 1 89 ? -13.508 13.555 -5.984 1 98.62 89 SER A N 1
ATOM 738 C CA . SER A 1 89 ? -13.805 13.93 -7.363 1 98.62 89 SER A CA 1
ATOM 739 C C . SER A 1 89 ? -12.859 13.25 -8.336 1 98.62 89 SER A C 1
ATOM 741 O O . SER A 1 89 ? -13.281 12.789 -9.406 1 98.62 89 SER A O 1
ATOM 743 N N . ALA A 1 90 ? -11.602 13.18 -7.98 1 98.75 90 ALA A N 1
ATOM 744 C CA . ALA A 1 90 ? -10.609 12.531 -8.828 1 98.75 90 ALA A CA 1
ATOM 745 C C . ALA A 1 90 ? -10.922 11.055 -9.016 1 98.75 90 ALA A C 1
ATOM 747 O O . ALA A 1 90 ? -10.781 10.508 -10.109 1 98.75 90 ALA A O 1
ATOM 748 N N . ILE A 1 91 ? -11.32 10.406 -7.93 1 98.56 91 ILE A N 1
ATOM 749 C CA . ILE A 1 91 ? -11.703 9 -8.008 1 98.56 91 ILE A CA 1
ATOM 750 C C . ILE A 1 91 ? -12.898 8.836 -8.945 1 98.56 91 ILE A C 1
ATOM 752 O O . ILE A 1 91 ? -12.891 7.977 -9.828 1 98.56 91 ILE A O 1
ATOM 756 N N . LYS A 1 92 ? -13.867 9.68 -8.766 1 98 92 LYS A N 1
ATOM 757 C CA . LYS A 1 92 ? -15.094 9.625 -9.547 1 98 92 LYS A CA 1
ATOM 758 C C . LYS A 1 92 ? -14.805 9.75 -11.039 1 98 92 LYS A C 1
ATOM 760 O O . LYS A 1 92 ? -15.422 9.07 -11.859 1 98 92 LYS A O 1
ATOM 765 N N . GLY A 1 93 ? -13.852 10.547 -11.359 1 97.88 93 GLY A N 1
ATOM 766 C CA . GLY A 1 93 ? -13.547 10.812 -12.758 1 97.88 93 GLY A CA 1
ATOM 767 C C . GLY A 1 93 ? -12.469 9.906 -13.32 1 97.88 93 GLY A C 1
ATOM 768 O O . GLY A 1 93 ? -12.133 10 -14.508 1 97.88 93 GLY A O 1
ATOM 769 N N . ASN A 1 94 ? -11.859 9.031 -12.547 1 97.0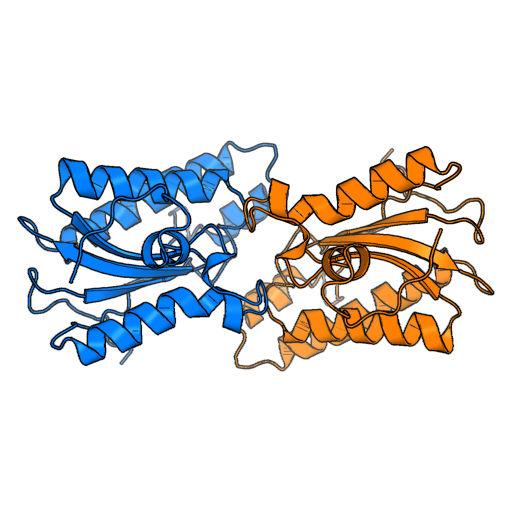6 94 ASN A N 1
ATOM 770 C CA . ASN A 1 94 ? -10.727 8.203 -12.953 1 97.06 94 ASN A CA 1
ATOM 771 C C . ASN A 1 94 ? -11.195 6.867 -13.523 1 97.06 94 ASN A C 1
ATOM 773 O O . ASN A 1 94 ? -11.445 5.922 -12.773 1 97.06 94 ASN A O 1
ATOM 777 N N . MET A 1 95 ? -11.156 6.699 -14.789 1 94.25 95 MET A N 1
ATOM 778 C CA . MET A 1 95 ? -11.625 5.492 -15.461 1 94.25 95 MET A CA 1
ATOM 779 C C . MET A 1 95 ? -10.633 4.348 -15.289 1 94.25 95 MET A C 1
ATOM 781 O O . MET A 1 95 ? -10.977 3.182 -15.492 1 94.25 95 MET A O 1
ATOM 785 N N . ASN A 1 96 ? -9.438 4.668 -14.883 1 94.25 96 ASN A N 1
ATOM 786 C CA . ASN A 1 96 ? -8.406 3.654 -14.711 1 94.25 96 ASN A CA 1
ATOM 787 C C . ASN A 1 96 ? -8.383 3.117 -13.281 1 94.25 96 ASN A C 1
ATOM 789 O O . ASN A 1 96 ? -7.602 2.213 -12.969 1 94.25 96 ASN A O 1
ATOM 793 N N . GLU A 1 97 ? -9.172 3.66 -12.414 1 97.06 97 GLU A N 1
ATOM 794 C CA . GLU A 1 97 ? -9.312 3.156 -11.055 1 97.06 97 GLU A CA 1
ATOM 795 C C . GLU A 1 97 ? -10.266 1.969 -10.992 1 97.06 97 GLU A C 1
ATOM 797 O O . GLU A 1 97 ? -11.484 2.146 -10.969 1 97.06 97 GLU A O 1
ATOM 802 N N . LYS A 1 98 ? -9.688 0.768 -10.898 1 96 98 LYS A N 1
ATOM 803 C CA . LYS A 1 98 ? -10.492 -0.453 -10.906 1 96 98 LYS A CA 1
ATOM 804 C C . LYS A 1 98 ? -11.359 -0.548 -9.664 1 96 98 LYS A C 1
ATOM 806 O O . LYS A 1 98 ? -12.367 -1.26 -9.656 1 96 98 LYS A O 1
ATOM 811 N N . ARG A 1 99 ? -11.078 0.212 -8.609 1 97.5 99 ARG A N 1
ATOM 812 C CA . ARG A 1 99 ? -11.797 0.216 -7.344 1 97.5 99 ARG A CA 1
ATOM 813 C C . ARG A 1 99 ? -12.82 1.345 -7.301 1 97.5 99 ARG A C 1
ATOM 815 O O . ARG A 1 99 ? -13.414 1.616 -6.254 1 97.5 99 ARG A O 1
ATOM 822 N N . ARG A 1 100 ? -12.953 2.051 -8.344 1 97.44 100 ARG A N 1
ATOM 823 C CA . ARG A 1 100 ? -13.68 3.316 -8.391 1 97.44 100 ARG A CA 1
ATOM 824 C C . ARG A 1 100 ? -15.039 3.197 -7.703 1 97.44 100 ARG A C 1
ATOM 826 O O . ARG A 1 100 ? -15.328 3.928 -6.754 1 97.44 100 ARG A O 1
ATOM 833 N N . ASP A 1 101 ? -15.852 2.23 -8.094 1 95.69 101 ASP A N 1
ATOM 834 C CA . ASP A 1 101 ? -17.25 2.162 -7.656 1 95.69 101 ASP A CA 1
ATOM 835 C C . ASP A 1 101 ? -17.328 1.857 -6.164 1 95.69 101 ASP A C 1
ATOM 837 O O . ASP A 1 101 ? -18.031 2.545 -5.422 1 95.69 101 ASP A O 1
ATOM 841 N N . TRP A 1 102 ? -16.531 0.874 -5.715 1 95 102 TRP A N 1
ATOM 842 C CA . TRP A 1 102 ? -16.688 0.56 -4.301 1 95 102 TRP A CA 1
ATOM 843 C C . TRP A 1 102 ? -15.977 1.59 -3.428 1 95 102 TRP A C 1
ATOM 845 O O . TRP A 1 102 ? -16.391 1.848 -2.295 1 95 102 TRP A O 1
ATOM 855 N N . LEU A 1 103 ? -14.922 2.252 -3.939 1 97.69 103 LEU A N 1
ATOM 856 C CA . LEU A 1 103 ? -14.289 3.338 -3.195 1 97.69 103 LEU A CA 1
ATOM 857 C C . LEU A 1 103 ? -15.281 4.473 -2.949 1 97.69 103 LEU A C 1
ATOM 859 O O . LEU A 1 103 ? -15.398 4.969 -1.828 1 97.69 103 LEU A O 1
ATOM 863 N N . LEU A 1 104 ? -16.016 4.887 -4.023 1 97.75 104 LEU A N 1
ATOM 864 C CA . LEU A 1 104 ? -16.969 5.988 -3.916 1 97.75 104 LEU A CA 1
ATOM 865 C C . LEU A 1 104 ? -18.078 5.648 -2.928 1 97.75 104 LEU A C 1
ATOM 867 O O . LEU A 1 104 ? -18.5 6.508 -2.154 1 97.75 104 LEU A O 1
ATOM 871 N N . SER A 1 105 ? -18.453 4.422 -2.969 1 96.56 105 SER A N 1
ATOM 872 C CA . SER A 1 105 ? -19.469 3.979 -2.033 1 96.56 105 SER A CA 1
ATOM 873 C C . SER A 1 105 ? -18.953 3.975 -0.6 1 96.56 105 SER A C 1
ATOM 875 O O . SER A 1 105 ? -19.641 4.445 0.314 1 96.56 105 SER A O 1
ATOM 877 N N . ALA A 1 106 ? -17.766 3.52 -0.404 1 96.12 106 ALA A N 1
ATOM 878 C CA . ALA A 1 106 ? -17.172 3.367 0.925 1 96.12 106 ALA A CA 1
ATOM 879 C C . ALA A 1 106 ? -16.844 4.727 1.537 1 96.12 106 ALA A C 1
ATOM 881 O O . ALA A 1 106 ? -16.828 4.875 2.762 1 96.12 106 ALA A O 1
ATOM 882 N N . LEU A 1 107 ? -16.609 5.727 0.649 1 97.88 107 LEU A N 1
ATOM 883 C CA . LEU A 1 107 ? -16.188 7.039 1.118 1 97.88 107 LEU A CA 1
ATOM 884 C C . LEU A 1 107 ? -17.344 8.023 1.104 1 97.88 107 LEU A C 1
ATOM 886 O O . LEU A 1 107 ? -17.141 9.234 1.014 1 97.88 107 LEU A O 1
ATOM 890 N N . ASN A 1 108 ? -18.484 7.441 1.177 1 96 108 ASN A N 1
ATOM 891 C CA . ASN A 1 108 ? -19.719 8.219 1.207 1 96 108 ASN A CA 1
ATOM 892 C C . ASN A 1 108 ? -20.656 7.738 2.309 1 96 108 ASN A C 1
ATOM 894 O O . ASN A 1 108 ? -20.75 6.535 2.574 1 96 108 ASN A O 1
ATOM 898 N N . TYR A 1 109 ? -21.312 8.672 2.928 1 94.31 109 TYR A N 1
ATOM 899 C CA . TYR A 1 109 ? -22.359 8.367 3.9 1 94.31 109 TYR A CA 1
ATOM 900 C C . TYR A 1 109 ? -23.594 9.227 3.672 1 94.31 109 TYR A C 1
ATOM 902 O O . TYR A 1 109 ? -23.562 10.438 3.9 1 94.31 109 TYR A O 1
ATOM 910 N N . LYS A 1 110 ? -24.703 8.633 3.219 1 95.06 110 LYS A N 1
ATOM 911 C CA . LYS A 1 110 ? -25.984 9.305 2.967 1 95.06 110 LYS A CA 1
ATOM 912 C C . LYS A 1 110 ? -25.797 10.5 2.039 1 95.06 110 LYS A C 1
ATOM 914 O O . LYS A 1 110 ? -26.297 11.586 2.32 1 95.06 110 LYS A O 1
ATOM 919 N N . GLY A 1 111 ? -24.953 10.32 1.082 1 93.81 111 GLY A N 1
ATOM 920 C CA . GLY A 1 111 ? -24.828 11.328 0.046 1 93.81 111 GLY A CA 1
ATOM 921 C C . GLY A 1 111 ? -23.734 12.344 0.337 1 93.81 111 GLY A C 1
ATOM 922 O O . GLY A 1 111 ? -23.453 13.219 -0.486 1 93.81 111 GLY A O 1
ATOM 923 N N . ASN A 1 112 ? -23.062 12.219 1.485 1 97.06 112 ASN A N 1
ATOM 924 C CA . ASN A 1 112 ? -21.984 13.117 1.849 1 97.06 112 ASN A CA 1
ATOM 925 C C . ASN A 1 112 ? -20.625 12.406 1.819 1 97.06 112 ASN A C 1
ATOM 927 O O . ASN A 1 112 ? -20.516 11.25 2.232 1 97.06 112 ASN A O 1
ATOM 931 N N . ILE A 1 113 ? -19.688 13.164 1.352 1 97.88 113 ILE A N 1
ATOM 932 C CA . ILE A 1 113 ? -18.328 12.617 1.313 1 97.88 113 ILE A CA 1
ATOM 933 C C . ILE A 1 113 ? -17.828 12.406 2.736 1 97.88 113 ILE A C 1
ATOM 935 O O . ILE A 1 113 ? -17.875 13.312 3.566 1 97.88 113 ILE A O 1
ATOM 939 N N . TRP A 1 114 ? -17.406 11.281 3.082 1 97.94 114 TRP A N 1
ATOM 940 C CA . TRP A 1 114 ? -16.75 10.93 4.332 1 97.94 114 TRP A CA 1
ATOM 941 C C . TRP A 1 114 ? -15.383 10.297 4.066 1 97.94 114 TRP A C 1
ATOM 943 O O . TRP A 1 114 ? -15.25 9.07 4.094 1 97.94 114 TRP A O 1
ATOM 953 N N . PHE A 1 115 ? -14.438 11.148 3.902 1 98.44 115 PHE A N 1
ATOM 954 C CA . PHE A 1 115 ? -13.125 10.695 3.465 1 98.44 115 PHE A CA 1
ATOM 955 C C . PHE A 1 115 ? -12.188 10.5 4.656 1 98.44 115 PHE A C 1
ATOM 957 O O . PHE A 1 115 ? -11.617 9.414 4.832 1 98.44 115 PHE A O 1
ATOM 964 N N . TRP A 1 116 ? -12.078 11.523 5.465 1 98.31 116 TRP A N 1
ATOM 965 C CA . TRP A 1 116 ? -11.18 11.469 6.609 1 98.31 116 TRP A CA 1
ATOM 966 C C . TRP A 1 116 ? -11.922 11.062 7.875 1 98.31 116 TRP A C 1
ATOM 968 O O . TRP A 1 116 ? -13.055 11.5 8.102 1 98.31 116 TRP A O 1
ATOM 978 N N . GLN A 1 117 ? -11.242 10.266 8.719 1 96.62 117 GLN A N 1
ATOM 979 C CA . GLN A 1 117 ? -11.742 10.109 10.078 1 96.62 117 GLN A CA 1
ATOM 980 C C . GLN A 1 117 ? -11.789 11.453 10.805 1 96.62 117 GLN A C 1
ATOM 982 O O . GLN A 1 117 ? -10.977 12.336 10.531 1 96.62 117 GLN A O 1
ATOM 987 N N . ARG A 1 118 ? -12.688 11.508 11.719 1 91.56 118 ARG A N 1
ATOM 988 C CA . ARG A 1 118 ? -12.781 12.727 12.516 1 91.56 118 ARG A CA 1
ATOM 989 C C . ARG A 1 118 ? -11.547 12.914 13.383 1 91.56 118 ARG A C 1
ATOM 991 O O . ARG A 1 118 ? -10.984 11.945 13.898 1 91.56 118 ARG A O 1
ATOM 998 N N . GLY A 1 119 ? -11.203 14.109 13.5 1 87.81 119 GLY A N 1
ATOM 999 C CA . GLY A 1 119 ? -10.07 14.43 14.352 1 87.81 119 GLY A CA 1
ATOM 1000 C C . GLY A 1 119 ? -8.734 14.156 13.688 1 87.81 119 GLY A C 1
ATOM 1001 O O . GLY A 1 119 ? -8.664 13.961 12.477 1 87.81 119 GLY A O 1
ATOM 1002 N N . TYR A 1 120 ? -7.582 14.367 14.398 1 82.94 120 TYR A N 1
ATOM 1003 C CA . TYR A 1 120 ? -6.254 14.156 13.828 1 82.94 120 TYR A CA 1
ATOM 1004 C C . TYR A 1 120 ? -5.266 13.719 14.906 1 82.94 120 TYR A C 1
ATOM 1006 O O . TYR A 1 120 ? -4.055 13.688 14.672 1 82.94 120 TYR A O 1
ATOM 1014 N N . HIS A 1 121 ? -5.703 13.211 15.984 1 80.44 121 HIS A N 1
ATOM 1015 C CA . HIS A 1 121 ? -4.891 12.57 17.016 1 80.44 121 HIS A CA 1
ATOM 1016 C C . HIS A 1 121 ? -3.572 13.312 17.219 1 80.44 121 HIS A C 1
ATOM 1018 O O . HIS A 1 121 ? -2.498 12.742 17.016 1 80.44 121 HIS A O 1
ATOM 1024 N N . GLY A 1 122 ? -3.537 14.398 17.734 1 87 122 GLY A N 1
ATOM 1025 C CA . GLY A 1 122 ? -2.377 15.273 17.797 1 87 122 GLY A CA 1
ATOM 1026 C C . GLY A 1 122 ? -1.652 15.195 19.125 1 87 122 GLY A C 1
ATOM 1027 O O . GLY A 1 122 ? -2.244 14.828 20.141 1 87 122 GLY A O 1
ATOM 1028 N N . GLU A 1 123 ? -0.27 15.383 19.031 1 93.38 123 GLU A N 1
ATOM 1029 C CA . GLU A 1 123 ? 0.6 15.539 20.203 1 93.38 123 GLU A CA 1
ATOM 1030 C C . GLU A 1 123 ? 1.517 16.75 20.031 1 93.38 123 GLU A C 1
ATOM 1032 O O . GLU A 1 123 ? 2.219 16.875 19.031 1 93.38 123 GLU A O 1
ATOM 1037 N N . GLU A 1 124 ? 1.488 17.594 21.078 1 94.06 124 GLU A N 1
ATOM 1038 C CA . GLU A 1 124 ? 2.383 18.734 21.047 1 94.06 124 GLU A CA 1
ATOM 1039 C C . GLU A 1 124 ? 3.832 18.328 21.281 1 94.06 124 GLU A C 1
ATOM 1041 O O . GLU A 1 124 ? 4.117 17.531 22.188 1 94.06 124 GLU A O 1
ATOM 1046 N N . ILE A 1 125 ? 4.684 18.828 20.469 1 95.5 125 ILE A N 1
ATOM 1047 C CA . ILE A 1 125 ? 6.109 18.578 20.625 1 95.5 125 ILE A CA 1
ATOM 1048 C C . ILE A 1 125 ? 6.746 19.688 21.453 1 95.5 125 ILE A C 1
ATOM 1050 O O . ILE A 1 125 ? 6.82 20.828 21.016 1 95.5 125 ILE A O 1
ATOM 1054 N N . THR A 1 126 ? 7.309 19.297 22.578 1 92.44 126 THR A N 1
ATOM 1055 C CA . THR A 1 126 ? 7.73 20.312 23.531 1 92.44 126 THR A CA 1
ATOM 1056 C C . THR A 1 126 ? 9.242 20.281 23.719 1 92.44 126 THR A C 1
ATOM 1058 O O . THR A 1 126 ? 9.828 21.219 24.266 1 92.44 126 THR A O 1
ATOM 1061 N N . THR A 1 127 ? 9.859 19.156 23.328 1 95.19 127 THR A N 1
ATOM 1062 C CA . THR A 1 127 ? 11.297 19.016 23.5 1 95.19 127 THR A CA 1
ATOM 1063 C C . THR A 1 127 ? 11.953 18.5 22.234 1 95.19 127 THR A C 1
ATOM 1065 O O . THR A 1 127 ? 11.281 17.906 21.391 1 95.19 127 THR A O 1
ATOM 1068 N N . ASP A 1 128 ? 13.227 18.734 22.203 1 95.62 128 ASP A N 1
ATOM 1069 C CA . ASP A 1 128 ? 14 18.219 21.094 1 95.62 128 ASP A CA 1
ATOM 1070 C C . ASP A 1 128 ? 13.969 16.688 21.062 1 95.62 128 ASP A C 1
ATOM 1072 O O . ASP A 1 128 ? 13.867 16.078 20 1 95.62 128 ASP A O 1
ATOM 1076 N N . ASN A 1 129 ? 14.078 16.156 22.203 1 97.19 129 ASN A N 1
ATOM 1077 C CA . ASN A 1 129 ? 14.031 14.695 22.312 1 97.19 129 ASN A CA 1
ATOM 1078 C C . ASN A 1 129 ? 12.711 14.141 21.797 1 97.19 129 ASN A C 1
ATOM 1080 O O . ASN A 1 129 ? 12.695 13.148 21.047 1 97.19 129 ASN A O 1
ATOM 1084 N N . PHE A 1 130 ? 11.656 14.734 22.141 1 96.94 130 PHE A N 1
ATOM 1085 C CA . PHE A 1 130 ? 10.352 14.266 21.703 1 96.94 130 PHE A CA 1
ATOM 1086 C C . PHE A 1 130 ? 10.195 14.445 20.203 1 96.94 130 PHE A C 1
ATOM 1088 O O . PHE A 1 130 ? 9.617 13.594 19.516 1 96.94 130 PHE A O 1
ATOM 1095 N N . TYR A 1 131 ? 10.719 15.516 19.719 1 97.31 131 TYR A N 1
ATOM 1096 C CA . TYR A 1 131 ? 10.75 15.711 18.266 1 97.31 131 TYR A CA 1
ATOM 1097 C C . TYR A 1 131 ? 11.453 14.547 17.578 1 97.31 131 TYR A C 1
ATOM 1099 O O . TYR A 1 131 ? 10.922 13.984 16.609 1 97.31 131 TYR A O 1
ATOM 1107 N N . ASP A 1 132 ? 12.602 14.219 18.109 1 97.75 132 ASP A N 1
ATOM 1108 C CA . ASP A 1 132 ? 13.406 13.156 17.5 1 97.75 132 ASP A CA 1
ATOM 1109 C C . ASP A 1 132 ? 12.648 11.828 17.516 1 97.75 132 ASP A C 1
ATOM 1111 O O . ASP A 1 132 ? 12.672 11.086 16.531 1 97.75 132 ASP A O 1
ATOM 1115 N N . VAL A 1 133 ? 12.016 11.547 18.547 1 98.19 133 VAL A N 1
ATOM 1116 C CA . VAL A 1 133 ? 11.25 10.312 18.703 1 98.19 133 VAL A CA 1
ATOM 1117 C C . VAL A 1 133 ? 10.148 10.266 17.641 1 98.19 133 VAL A C 1
ATOM 1119 O O . VAL A 1 133 ? 9.984 9.258 16.953 1 98.19 133 VAL A O 1
ATOM 1122 N N . LYS A 1 134 ? 9.398 11.312 17.469 1 98.12 134 LYS A N 1
ATOM 1123 C CA . LYS A 1 134 ? 8.273 11.352 16.531 1 98.12 134 LYS A CA 1
ATOM 1124 C C . LYS A 1 134 ? 8.75 11.344 15.086 1 98.12 134 LYS A C 1
ATOM 1126 O O . LYS A 1 134 ? 8.156 10.688 14.234 1 98.12 134 LYS A O 1
ATOM 1131 N N . ALA A 1 135 ? 9.812 12.133 14.844 1 98.38 135 ALA A N 1
ATOM 1132 C CA . ALA A 1 135 ? 10.383 12.133 13.5 1 98.38 135 ALA A CA 1
ATOM 1133 C C . ALA A 1 135 ? 10.852 10.734 13.102 1 98.38 135 ALA A C 1
ATOM 1135 O O . ALA A 1 135 ? 10.609 10.289 11.977 1 98.38 135 ALA A O 1
ATOM 1136 N N . ASN A 1 136 ? 11.508 10.07 14.039 1 98.44 136 ASN A N 1
ATOM 1137 C CA . ASN A 1 136 ? 11.945 8.695 13.789 1 98.44 136 ASN A CA 1
ATOM 1138 C C . ASN A 1 136 ? 10.758 7.77 13.539 1 98.44 136 ASN A C 1
ATOM 1140 O O . ASN A 1 136 ? 10.805 6.93 12.641 1 98.44 136 ASN A O 1
ATOM 1144 N N . TYR A 1 137 ? 9.766 7.945 14.359 1 98.44 137 TYR A N 1
ATOM 1145 C CA . TYR A 1 137 ? 8.547 7.156 14.188 1 98.44 137 TYR A CA 1
ATOM 1146 C C . TYR A 1 137 ? 7.973 7.34 12.789 1 98.44 137 TYR A C 1
ATOM 1148 O O . TYR A 1 137 ? 7.641 6.359 12.109 1 98.44 137 TYR A O 1
ATOM 1156 N N . ILE A 1 138 ? 7.898 8.516 12.367 1 98.75 138 ILE A N 1
ATOM 1157 C CA . ILE A 1 138 ? 7.363 8.875 11.055 1 98.75 138 ILE A CA 1
ATOM 1158 C C . ILE A 1 138 ? 8.164 8.172 9.961 1 98.75 138 ILE A C 1
ATOM 1160 O O . ILE A 1 138 ? 7.594 7.5 9.102 1 98.75 138 ILE A O 1
ATOM 1164 N N . HIS A 1 139 ? 9.453 8.273 10.031 1 98.81 139 HIS A N 1
ATOM 1165 C CA . HIS A 1 139 ? 10.312 7.781 8.961 1 98.81 139 HIS A CA 1
ATOM 1166 C C . HIS A 1 139 ? 10.414 6.262 8.992 1 98.81 139 HIS A C 1
ATOM 1168 O O . HIS A 1 139 ? 10.594 5.625 7.949 1 98.81 139 HIS A O 1
ATOM 1174 N N . MET A 1 140 ? 10.156 5.641 10.125 1 98.75 140 MET A N 1
ATOM 1175 C CA . MET A 1 140 ? 10.305 4.195 10.281 1 98.75 140 MET A CA 1
ATOM 1176 C C . MET A 1 140 ? 9.008 3.475 9.922 1 98.75 140 MET A C 1
ATOM 1178 O O . MET A 1 140 ? 8.992 2.25 9.789 1 98.75 140 MET A O 1
ATOM 1182 N N . ASN A 1 141 ? 7.938 4.199 9.727 1 98.56 141 ASN A N 1
ATOM 1183 C CA . ASN A 1 141 ? 6.641 3.59 9.438 1 98.56 141 ASN A CA 1
ATOM 1184 C C . ASN A 1 141 ? 6.73 2.604 8.273 1 98.56 141 ASN A C 1
ATOM 1186 O O . ASN A 1 141 ? 6.289 1.46 8.391 1 98.56 141 ASN A O 1
ATOM 1190 N N . PRO A 1 142 ? 7.359 3 7.09 1 98.69 142 PRO A N 1
ATOM 1191 C CA . PRO A 1 142 ? 7.418 2.072 5.957 1 98.69 142 PRO A CA 1
ATOM 1192 C C . PRO A 1 142 ? 8.305 0.858 6.23 1 98.69 142 PRO A C 1
ATOM 1194 O O . PRO A 1 142 ? 8.07 -0.217 5.672 1 98.69 142 PRO A O 1
ATOM 1197 N N . VAL A 1 143 ? 9.312 1.039 7.051 1 98.69 143 VAL A N 1
ATOM 1198 C CA . VAL A 1 143 ? 10.18 -0.07 7.441 1 98.69 143 VAL A CA 1
ATOM 1199 C C . VAL A 1 143 ? 9.391 -1.062 8.297 1 98.69 143 VAL A C 1
ATOM 1201 O O . VAL A 1 143 ? 9.406 -2.266 8.031 1 98.69 143 VAL A O 1
ATOM 1204 N N . LYS A 1 144 ? 8.688 -0.519 9.266 1 98 144 LYS A N 1
ATOM 1205 C CA . LYS A 1 144 ? 7.895 -1.358 10.156 1 98 144 LYS A CA 1
ATOM 1206 C C . LYS A 1 144 ? 6.797 -2.086 9.391 1 98 144 LYS A C 1
ATOM 1208 O O . LYS A 1 144 ? 6.434 -3.213 9.734 1 98 144 LYS A O 1
ATOM 1213 N N . ALA A 1 145 ? 6.312 -1.49 8.328 1 97.44 145 ALA A N 1
ATOM 1214 C CA . ALA A 1 145 ? 5.254 -2.072 7.504 1 97.44 145 ALA A CA 1
ATOM 1215 C C . ALA A 1 145 ? 5.816 -3.131 6.562 1 97.44 145 ALA A C 1
ATOM 1217 O O . ALA A 1 145 ? 5.062 -3.807 5.855 1 97.44 145 ALA A O 1
ATOM 1218 N N . GLY A 1 146 ? 7.145 -3.23 6.469 1 97.38 146 GLY A N 1
ATOM 1219 C CA . GLY A 1 146 ? 7.773 -4.262 5.656 1 97.38 146 GLY A CA 1
ATOM 1220 C C . GLY A 1 146 ? 7.883 -3.885 4.191 1 97.38 146 GLY A C 1
ATOM 1221 O O . GLY A 1 146 ? 8.008 -4.758 3.328 1 97.38 146 GLY A O 1
ATOM 1222 N N . ILE A 1 147 ? 7.836 -2.627 3.893 1 98.31 147 ILE A N 1
ATOM 1223 C CA . ILE A 1 147 ? 7.855 -2.164 2.51 1 98.31 147 ILE A CA 1
ATOM 1224 C C . ILE A 1 147 ? 9.305 -2.012 2.039 1 98.31 147 ILE A C 1
ATOM 1226 O O . ILE A 1 147 ? 9.641 -2.422 0.927 1 98.31 147 ILE A O 1
ATOM 1230 N N . VAL A 1 148 ? 10.102 -1.461 2.887 1 98.56 148 VAL A N 1
ATOM 1231 C CA . VAL A 1 148 ? 11.516 -1.213 2.609 1 98.56 148 VAL A CA 1
ATOM 1232 C C . VAL A 1 148 ? 12.352 -1.593 3.826 1 98.56 148 VAL A C 1
ATOM 1234 O O . VAL A 1 148 ? 11.844 -1.663 4.945 1 98.56 148 VAL A O 1
ATOM 1237 N N . GLU A 1 149 ? 13.625 -1.787 3.559 1 97.62 149 GLU A N 1
ATOM 1238 C CA . GLU A 1 149 ? 14.555 -2.084 4.641 1 97.62 149 GLU A CA 1
ATOM 1239 C C . GLU A 1 149 ? 15.086 -0.803 5.277 1 97.62 149 GLU A C 1
ATOM 1241 O O . GLU A 1 149 ? 15.234 -0.724 6.496 1 97.62 149 GLU A O 1
ATOM 1246 N N . LYS A 1 150 ? 15.336 0.191 4.441 1 98 150 LYS A N 1
ATOM 1247 C CA . LYS A 1 150 ? 15.844 1.495 4.863 1 98 150 LYS A CA 1
ATOM 1248 C C . LYS A 1 150 ? 14.789 2.582 4.648 1 98 150 LYS A C 1
ATOM 1250 O O . LYS A 1 150 ? 14.203 2.684 3.57 1 98 150 LYS A O 1
ATOM 1255 N N . GLU A 1 151 ? 14.617 3.391 5.672 1 98.56 151 GLU A N 1
ATOM 1256 C CA . GLU A 1 151 ? 13.539 4.371 5.637 1 98.56 151 GLU A CA 1
ATOM 1257 C C . GLU A 1 151 ? 13.711 5.344 4.473 1 98.56 151 GLU A C 1
ATOM 1259 O O . GLU A 1 151 ? 12.719 5.824 3.91 1 98.56 151 GLU A O 1
ATOM 1264 N N . GLU A 1 152 ? 14.938 5.664 4.066 1 98 152 GLU A N 1
ATOM 1265 C CA . GLU A 1 152 ? 15.172 6.637 3.002 1 98 152 GLU A CA 1
ATOM 1266 C C . GLU A 1 152 ? 14.797 6.066 1.638 1 98 152 GLU A C 1
ATOM 1268 O O . GLU A 1 152 ? 14.703 6.801 0.654 1 98 152 GLU A O 1
ATOM 1273 N N . ASP A 1 153 ? 14.562 4.746 1.561 1 98.19 153 ASP A N 1
ATOM 1274 C CA . ASP A 1 153 ? 14.234 4.113 0.287 1 98.19 153 ASP A CA 1
ATOM 1275 C C . ASP A 1 153 ? 12.758 4.285 -0.047 1 98.19 153 ASP A C 1
ATOM 1277 O O . ASP A 1 153 ? 12.336 4.051 -1.182 1 98.19 153 ASP A O 1
ATOM 1281 N N . TYR A 1 154 ? 11.953 4.645 0.888 1 98.69 154 TYR A N 1
ATOM 1282 C CA . TYR A 1 154 ? 10.531 4.918 0.671 1 98.69 154 TYR A CA 1
ATOM 1283 C C . TYR A 1 154 ? 10.328 6.336 0.156 1 98.69 154 TYR A C 1
ATOM 1285 O O . TYR A 1 154 ? 10.727 7.305 0.804 1 98.69 154 TYR A O 1
ATOM 1293 N N . LEU A 1 155 ? 9.648 6.492 -0.902 1 98.44 155 LEU A N 1
ATOM 1294 C CA . LEU A 1 155 ? 9.633 7.77 -1.608 1 98.44 155 LEU A CA 1
ATOM 1295 C C . LEU A 1 155 ? 8.633 8.734 -0.975 1 98.44 155 LEU A C 1
ATOM 1297 O O . LEU A 1 155 ? 8.805 9.953 -1.06 1 98.44 155 LEU A O 1
ATOM 1301 N N . LEU A 1 156 ? 7.613 8.188 -0.336 1 98.5 156 LEU A N 1
ATOM 1302 C CA . LEU A 1 156 ? 6.52 9.031 0.137 1 98.5 156 LEU A CA 1
ATOM 1303 C C . LEU A 1 156 ? 6.719 9.406 1.6 1 98.5 156 LEU A C 1
ATOM 1305 O O . LEU A 1 156 ? 5.816 9.242 2.42 1 98.5 156 LEU A O 1
ATOM 1309 N N . SER A 1 157 ? 7.918 9.938 1.826 1 98.75 157 SER A N 1
ATOM 1310 C CA . SER A 1 157 ? 8.273 10.422 3.158 1 98.75 157 SER A CA 1
ATOM 1311 C C . SER A 1 157 ? 9.391 11.453 3.09 1 98.75 157 SER A C 1
ATOM 1313 O O . SER A 1 157 ? 10.008 11.641 2.041 1 98.75 157 SER A O 1
ATOM 1315 N N . SER A 1 158 ? 9.625 12.117 4.188 1 98.5 158 SER A N 1
ATOM 1316 C CA . SER A 1 158 ? 10.672 13.125 4.266 1 98.5 158 SER A CA 1
ATOM 1317 C C . SER A 1 158 ? 12.016 12.5 4.625 1 98.5 158 SER A C 1
ATOM 1319 O O . SER A 1 158 ? 13 13.203 4.848 1 98.5 158 SER A O 1
ATOM 1321 N N . ALA A 1 159 ? 12.094 11.195 4.719 1 98.38 159 ALA A N 1
ATOM 1322 C CA . ALA A 1 159 ? 13.328 10.539 5.148 1 98.38 159 ALA A CA 1
ATOM 1323 C C . ALA A 1 159 ? 14.477 10.844 4.191 1 98.38 159 ALA A C 1
ATOM 1325 O O . ALA A 1 159 ? 15.594 11.125 4.625 1 98.38 159 ALA A O 1
ATOM 1326 N N . GLY A 1 160 ? 14.211 10.742 2.908 1 97.31 160 GLY A N 1
ATOM 1327 C CA . GLY A 1 160 ? 15.25 11.047 1.938 1 97.31 160 GLY A CA 1
ATOM 1328 C C . GLY A 1 160 ? 15.836 12.438 2.102 1 97.31 160 GLY A C 1
ATOM 1329 O O . GLY A 1 160 ? 17.031 12.633 1.915 1 97.31 160 GLY A O 1
ATOM 1330 N N . ASP A 1 161 ? 15.008 13.414 2.404 1 96.56 161 ASP A N 1
ATOM 1331 C CA . ASP A 1 161 ? 15.461 14.781 2.656 1 96.56 161 ASP A CA 1
ATOM 1332 C C . ASP A 1 161 ? 16.359 14.844 3.887 1 96.56 161 ASP A C 1
ATOM 1334 O O . ASP A 1 161 ? 17.391 15.523 3.873 1 96.56 161 ASP A O 1
ATOM 1338 N N . PHE A 1 162 ? 15.992 14.109 4.957 1 94.25 162 PHE A N 1
ATOM 1339 C CA . PHE A 1 162 ? 16.75 14.094 6.207 1 94.25 162 PHE A CA 1
ATOM 1340 C C . PHE A 1 162 ? 18.156 13.57 5.98 1 94.25 162 PHE A C 1
ATOM 1342 O O . PHE A 1 162 ? 19.109 14.078 6.57 1 94.25 162 PHE A O 1
ATOM 1349 N N . TYR A 1 163 ? 18.188 12.672 5.098 1 93.75 163 TYR A N 1
ATOM 1350 C CA . TYR A 1 163 ? 19.484 12.047 4.84 1 93.75 163 TYR A CA 1
ATOM 1351 C C . TYR A 1 163 ? 20.266 12.812 3.777 1 93.75 163 TYR A C 1
ATOM 1353 O O . TYR A 1 163 ? 21.422 12.508 3.506 1 93.75 163 TYR A O 1
ATOM 1361 N N . GLY A 1 164 ? 19.625 13.773 3.117 1 94.69 164 GLY A N 1
ATOM 1362 C CA . GLY A 1 164 ? 20.266 14.578 2.09 1 94.69 164 GLY A CA 1
ATOM 1363 C C . GLY A 1 164 ? 20.5 13.82 0.796 1 94.69 164 GLY A C 1
ATOM 1364 O O . GLY A 1 164 ? 21.359 14.188 -0.002 1 94.69 164 GLY A O 1
ATOM 1365 N N . ILE A 1 165 ? 19.797 12.719 0.538 1 94.5 165 ILE A N 1
ATOM 1366 C CA . ILE A 1 165 ? 20.062 11.891 -0.63 1 94.5 165 ILE A CA 1
ATOM 1367 C C . ILE A 1 165 ? 19.016 12.164 -1.708 1 94.5 165 ILE A C 1
ATOM 1369 O O . ILE A 1 165 ? 19.141 11.695 -2.842 1 94.5 165 ILE A O 1
ATOM 1373 N N . ARG A 1 166 ? 18.016 12.898 -1.314 1 94.19 166 ARG A N 1
ATOM 1374 C CA . ARG A 1 166 ? 16.922 13.211 -2.236 1 94.19 166 ARG A CA 1
ATOM 1375 C C . ARG A 1 166 ? 16.234 14.508 -1.836 1 94.19 166 ARG A C 1
ATOM 1377 O O . ARG A 1 166 ? 16.094 14.805 -0.647 1 94.19 166 ARG A O 1
ATOM 1384 N N . LYS A 1 167 ? 15.883 15.258 -2.818 1 94.62 167 LYS A N 1
ATOM 1385 C CA . LYS A 1 167 ? 15.016 16.406 -2.568 1 94.62 167 LYS A CA 1
ATOM 1386 C C . LYS A 1 167 ? 13.555 16.062 -2.824 1 94.62 167 LYS A C 1
ATOM 1388 O O . LYS A 1 167 ? 13.148 15.867 -3.973 1 94.62 167 LYS A O 1
ATOM 1393 N N . GLY A 1 168 ? 12.805 15.992 -1.809 1 94.62 168 GLY A N 1
ATOM 1394 C CA . GLY A 1 168 ? 11.406 15.617 -1.921 1 94.62 168 GLY A CA 1
ATOM 1395 C C . GLY A 1 168 ? 10.516 16.75 -2.396 1 94.62 168 GLY A C 1
ATOM 1396 O O . GLY A 1 168 ? 11 17.859 -2.619 1 94.62 168 GLY A O 1
ATOM 1397 N N . PRO A 1 169 ? 9.305 16.453 -2.535 1 95.56 169 PRO A N 1
ATOM 1398 C CA . PRO A 1 169 ? 8.383 17.422 -3.139 1 95.56 169 PRO A CA 1
ATOM 1399 C C . PRO A 1 169 ? 7.934 18.5 -2.158 1 95.56 169 PRO A C 1
ATOM 1401 O O . PRO A 1 169 ? 7.41 19.531 -2.572 1 95.56 169 PRO A O 1
ATOM 1404 N N . ILE A 1 170 ? 8.094 18.312 -0.87 1 97.56 170 ILE A N 1
ATOM 1405 C CA . ILE A 1 170 ? 7.629 19.234 0.156 1 97.56 170 ILE A CA 1
ATOM 1406 C C . ILE A 1 170 ? 8.828 19.906 0.82 1 97.56 170 ILE A C 1
ATOM 1408 O O . ILE A 1 170 ? 9.773 19.234 1.24 1 97.56 170 ILE A O 1
ATOM 1412 N N . LYS A 1 171 ? 8.844 21.219 0.856 1 96.94 171 LYS A N 1
ATOM 1413 C CA . LYS A 1 171 ? 9.898 21.938 1.57 1 96.94 171 LYS A CA 1
ATOM 1414 C C . LYS A 1 171 ? 9.844 21.641 3.066 1 96.94 171 LYS A C 1
ATOM 1416 O O . LYS A 1 171 ? 8.781 21.703 3.682 1 96.94 171 LYS A O 1
ATOM 1421 N N . LEU A 1 172 ? 10.977 21.359 3.645 1 97.62 172 LEU A N 1
ATOM 1422 C CA . LEU A 1 172 ? 11.008 21.031 5.066 1 97.62 172 LEU A CA 1
ATOM 1423 C C . LEU A 1 172 ? 11.547 22.203 5.879 1 97.62 172 LEU A C 1
ATOM 1425 O O . LEU A 1 172 ? 12.484 22.891 5.453 1 97.62 172 LEU A O 1
ATOM 1429 N N . ASP A 1 173 ? 10.945 22.391 6.953 1 95.12 173 ASP A N 1
ATOM 1430 C CA . ASP A 1 173 ? 11.492 23.266 7.977 1 95.12 173 ASP A CA 1
ATOM 1431 C C . ASP A 1 173 ? 12.352 22.484 8.969 1 95.12 173 ASP A C 1
ATOM 1433 O O . ASP A 1 173 ? 12.273 21.25 9.031 1 95.12 173 ASP A O 1
ATOM 1437 N N . TYR A 1 174 ? 13.203 23.203 9.711 1 89.44 174 TYR A N 1
ATOM 1438 C CA . TYR A 1 174 ? 14.102 22.516 10.641 1 89.44 174 TYR A CA 1
ATOM 1439 C C . TYR A 1 174 ? 13.766 22.875 12.078 1 89.44 174 TYR A C 1
ATOM 1441 O O . TYR A 1 174 ? 13.445 24.031 12.391 1 89.44 174 TYR A O 1
ATOM 1449 N N . PHE A 1 175 ? 13.742 21.828 12.914 1 87.25 175 PHE A N 1
ATOM 1450 C CA . PHE A 1 175 ? 13.375 21.984 14.32 1 87.25 175 PHE A CA 1
ATOM 1451 C C . PHE A 1 175 ? 14.57 22.469 15.133 1 87.25 175 PHE A C 1
ATOM 1453 O O . PHE A 1 175 ? 15.688 21.984 14.953 1 87.25 175 PHE A O 1
ATOM 1460 N N . MET B 1 1 ? -15.906 -11.305 -24.594 1 30.5 1 MET B N 1
ATOM 1461 C CA . MET B 1 1 ? -15.625 -12.703 -24.297 1 30.5 1 MET B CA 1
ATOM 1462 C C . MET B 1 1 ? -14.422 -12.828 -23.359 1 30.5 1 MET B C 1
ATOM 1464 O O . MET B 1 1 ? -13.289 -12.57 -23.766 1 30.5 1 MET B O 1
ATOM 1468 N N . GLY B 1 2 ? -14.352 -12.32 -22.109 1 35.44 2 GLY B N 1
ATOM 1469 C CA . GLY B 1 2 ? -13.188 -12.125 -21.25 1 35.44 2 GLY B CA 1
ATOM 1470 C C . GLY B 1 2 ? -12.336 -13.367 -21.109 1 35.44 2 GLY B C 1
ATOM 1471 O O . GLY B 1 2 ? -12.773 -14.367 -20.531 1 35.44 2 GLY B O 1
ATOM 1472 N N . TYR B 1 3 ? -11.562 -13.719 -22.031 1 40.25 3 TYR B N 1
ATOM 1473 C CA . TYR B 1 3 ? -10.891 -15 -22.25 1 40.25 3 TYR B CA 1
ATOM 1474 C C . TYR B 1 3 ? -10.047 -15.383 -21.047 1 40.25 3 TYR B C 1
ATOM 1476 O O . TYR B 1 3 ? -9.203 -14.609 -20.594 1 40.25 3 TYR B O 1
ATOM 1484 N N . SER B 1 4 ? -10.695 -16.203 -20.141 1 51.78 4 SER B N 1
ATOM 1485 C CA . SER B 1 4 ? -9.969 -16.844 -19.031 1 51.78 4 SER B CA 1
ATOM 1486 C C . SER B 1 4 ? -8.742 -17.594 -19.547 1 51.78 4 SER B C 1
ATOM 1488 O O . SER B 1 4 ? -8.828 -18.328 -20.516 1 51.78 4 SER B O 1
ATOM 1490 N N . TYR B 1 5 ? -7.641 -17.047 -19.438 1 55.72 5 TYR B N 1
ATOM 1491 C CA . TYR B 1 5 ? -6.398 -17.703 -19.828 1 55.72 5 TYR B CA 1
ATOM 1492 C C . TYR B 1 5 ? -6.383 -19.156 -19.391 1 55.72 5 TYR B C 1
ATOM 1494 O O . TYR B 1 5 ? -6.812 -19.484 -18.281 1 55.72 5 TYR B O 1
ATOM 1502 N N . VAL B 1 6 ? -6.43 -20.156 -20.391 1 58.69 6 VAL B N 1
ATOM 1503 C CA . VAL B 1 6 ? -6.242 -21.578 -20.109 1 58.69 6 VAL B CA 1
ATOM 1504 C C . VAL B 1 6 ? -4.824 -22 -20.5 1 58.69 6 VAL B C 1
ATOM 1506 O O . VAL B 1 6 ? -4.371 -21.734 -21.609 1 58.69 6 VAL B O 1
ATOM 1509 N N . ILE B 1 7 ? -4.031 -22.516 -19.547 1 73.06 7 ILE B N 1
ATOM 1510 C CA . ILE B 1 7 ? -2.678 -22.984 -19.812 1 73.06 7 ILE B CA 1
ATOM 1511 C C . ILE B 1 7 ? -2.725 -24.156 -20.812 1 73.06 7 ILE B C 1
ATOM 1513 O O . ILE B 1 7 ? -3.367 -25.172 -20.547 1 73.06 7 ILE B O 1
ATOM 1517 N N . LYS B 1 8 ? -2.068 -24.016 -21.953 1 67.12 8 LYS B N 1
ATOM 1518 C CA . LYS B 1 8 ? -2.01 -25.062 -22.969 1 67.12 8 LYS B CA 1
ATOM 1519 C C . LYS B 1 8 ? -0.901 -26.078 -22.672 1 67.12 8 LYS B C 1
ATOM 1521 O O . LYS B 1 8 ? -1.141 -27.281 -22.641 1 67.12 8 LYS B O 1
ATOM 1526 N N . ASP B 1 9 ? 0.236 -25.562 -22.406 1 72.38 9 ASP B N 1
ATOM 1527 C CA . ASP B 1 9 ? 1.359 -26.406 -22.016 1 72.38 9 ASP B CA 1
ATOM 1528 C C . ASP B 1 9 ? 1.627 -26.297 -20.516 1 72.38 9 ASP B C 1
ATOM 1530 O O . ASP B 1 9 ? 2.266 -25.344 -20.062 1 72.38 9 ASP B O 1
ATOM 1534 N N . GLN B 1 10 ? 1.251 -27.312 -19.766 1 76 10 GLN B N 1
ATOM 1535 C CA . GLN B 1 10 ? 1.253 -27.328 -18.297 1 76 10 GLN B CA 1
ATOM 1536 C C . GLN B 1 10 ? 2.676 -27.391 -17.75 1 76 10 GLN B C 1
ATOM 1538 O O . GLN B 1 10 ? 2.908 -27.094 -16.578 1 76 10 GLN B O 1
ATOM 1543 N N . GLY B 1 11 ? 3.623 -27.625 -18.609 1 79.19 11 GLY B N 1
ATOM 1544 C CA . GLY B 1 11 ? 5.016 -27.703 -18.188 1 79.19 11 GLY B CA 1
ATOM 1545 C C . GLY B 1 11 ? 5.832 -26.5 -18.641 1 79.19 11 GLY B C 1
ATOM 1546 O O . GLY B 1 11 ? 7.031 -26.422 -18.344 1 79.19 11 GLY B O 1
ATOM 1547 N N . ALA B 1 12 ? 5.172 -25.578 -19.203 1 89.12 12 ALA B N 1
ATOM 1548 C CA . ALA B 1 12 ? 5.867 -24.391 -19.719 1 89.12 12 ALA B CA 1
ATOM 1549 C C . ALA B 1 12 ? 5.961 -23.312 -18.641 1 89.12 12 ALA B C 1
ATOM 1551 O O . ALA B 1 12 ? 5.23 -23.344 -17.656 1 89.12 12 ALA B O 1
ATOM 1552 N N . VAL B 1 13 ? 6.93 -22.469 -18.844 1 95.38 13 VAL B N 1
ATOM 1553 C CA . VAL B 1 13 ? 7.074 -21.297 -17.969 1 95.38 13 VAL B CA 1
ATOM 1554 C C . VAL B 1 13 ? 5.992 -20.281 -18.297 1 95.38 13 VAL B C 1
ATOM 1556 O O . VAL B 1 13 ? 5.73 -19.984 -19.469 1 95.38 13 VAL B O 1
ATOM 1559 N N . HIS B 1 14 ? 5.277 -19.766 -17.281 1 96.81 14 HIS B N 1
ATOM 1560 C CA . HIS B 1 14 ? 4.176 -18.828 -17.5 1 96.81 14 HIS B CA 1
ATOM 1561 C C . HIS B 1 14 ? 4.301 -17.594 -16.609 1 96.81 14 HIS B C 1
ATOM 1563 O O . HIS B 1 14 ? 4.688 -17.703 -15.438 1 96.81 14 HIS B O 1
ATOM 1569 N N . PHE B 1 15 ? 4.031 -16.422 -17.203 1 97.88 15 PHE B N 1
ATOM 1570 C CA . PHE B 1 15 ? 3.725 -15.219 -16.438 1 97.88 15 PHE B CA 1
ATOM 1571 C C . PHE B 1 15 ? 2.268 -15.219 -15.992 1 97.88 15 PHE B C 1
ATOM 1573 O O . PHE B 1 15 ? 1.362 -15.406 -16.812 1 97.88 15 PHE B O 1
ATOM 1580 N N . VAL B 1 16 ? 2.01 -15.07 -14.68 1 97.62 16 VAL B N 1
ATOM 1581 C CA . VAL B 1 16 ? 0.64 -15.094 -14.18 1 97.62 16 VAL B CA 1
ATOM 1582 C C . VAL B 1 16 ? 0.411 -13.914 -13.234 1 97.62 16 VAL B C 1
ATOM 1584 O O . VAL B 1 16 ? 1.35 -13.422 -12.609 1 97.62 16 VAL B O 1
ATOM 1587 N N . THR B 1 17 ? -0.81 -13.453 -13.148 1 98.06 17 THR B N 1
ATOM 1588 C CA . THR B 1 17 ? -1.257 -12.398 -12.258 1 98.06 17 THR B CA 1
ATOM 1589 C C . THR B 1 17 ? -2.426 -12.867 -11.398 1 98.06 17 THR B C 1
ATOM 1591 O O . THR B 1 17 ? -3.395 -13.43 -11.914 1 98.06 17 THR B O 1
ATOM 1594 N N . PHE B 1 18 ? -2.291 -12.75 -10.117 1 98.38 18 PHE B N 1
ATOM 1595 C CA . PHE B 1 18 ? -3.385 -12.969 -9.18 1 98.38 18 PHE B CA 1
ATOM 1596 C C . PHE 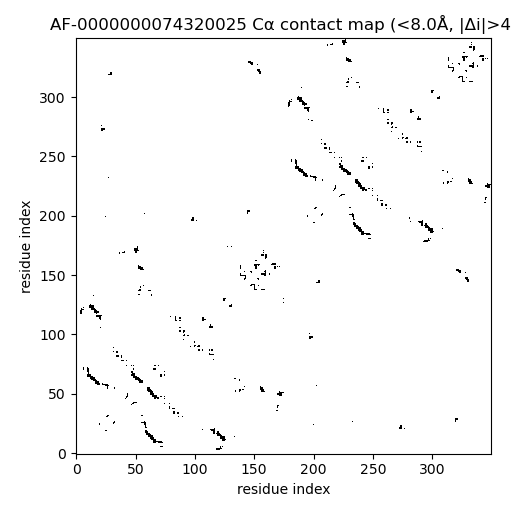B 1 18 ? -3.873 -11.648 -8.602 1 98.38 18 PHE B C 1
ATOM 1598 O O . PHE B 1 18 ? -3.08 -10.867 -8.07 1 98.38 18 PHE B O 1
ATOM 1605 N N . THR B 1 19 ? -5.152 -11.398 -8.719 1 98.25 19 THR B N 1
ATOM 1606 C CA . THR B 1 19 ? -5.723 -10.141 -8.25 1 98.25 19 THR B CA 1
ATOM 1607 C C . THR B 1 19 ? -6.781 -10.398 -7.18 1 98.25 19 THR B C 1
ATOM 1609 O O . THR B 1 19 ? -7.598 -11.312 -7.312 1 98.25 19 THR B O 1
ATOM 1612 N N . VAL B 1 20 ? -6.734 -9.641 -6.137 1 98.56 20 VAL B N 1
ATOM 1613 C CA . VAL B 1 20 ? -7.75 -9.727 -5.09 1 98.56 20 VAL B CA 1
ATOM 1614 C C . VAL B 1 20 ? -9.094 -9.25 -5.633 1 98.56 20 VAL B C 1
ATOM 1616 O O . VAL B 1 20 ? -9.156 -8.281 -6.391 1 98.56 20 VAL B O 1
ATOM 1619 N N . HIS B 1 21 ? -10.109 -9.891 -5.234 1 97.44 21 HIS B N 1
ATOM 1620 C CA . HIS B 1 21 ? -11.461 -9.516 -5.637 1 97.44 21 HIS B CA 1
ATOM 1621 C C . HIS B 1 21 ? -11.719 -8.031 -5.387 1 97.44 21 HIS B C 1
ATOM 1623 O O . HIS B 1 21 ? -11.352 -7.504 -4.332 1 97.44 21 HIS B O 1
ATOM 1629 N N . GLN B 1 22 ? -12.258 -7.285 -6.395 1 96.38 22 GLN B N 1
ATOM 1630 C CA . GLN B 1 22 ? -12.617 -5.875 -6.336 1 96.38 22 GLN B CA 1
ATOM 1631 C C . GLN B 1 22 ? -11.383 -5 -6.125 1 96.38 22 GLN B C 1
ATOM 1633 O O . GLN B 1 22 ? -11.508 -3.828 -5.762 1 96.38 22 GLN B O 1
ATOM 1638 N N . TRP B 1 23 ? -10.188 -5.637 -6.254 1 97.75 23 TRP B N 1
ATOM 1639 C CA . TRP B 1 23 ? -8.914 -4.93 -6.121 1 97.75 23 TRP B CA 1
ATOM 1640 C C . TRP B 1 23 ? -8.758 -4.348 -4.719 1 97.75 23 TRP B C 1
ATOM 1642 O O . TRP B 1 23 ? -8.234 -3.248 -4.551 1 97.75 23 TRP B O 1
ATOM 1652 N N . ILE B 1 24 ? -9.344 -5.066 -3.777 1 97.81 24 ILE B N 1
ATOM 1653 C CA . ILE B 1 24 ? -9.227 -4.656 -2.383 1 97.81 24 ILE B CA 1
ATOM 1654 C C . ILE B 1 24 ? -7.781 -4.809 -1.919 1 97.81 24 ILE B C 1
ATOM 1656 O O . ILE B 1 24 ? -7.133 -5.816 -2.207 1 97.81 24 ILE B O 1
ATOM 1660 N N . ASN B 1 25 ? -7.258 -3.803 -1.229 1 98.25 25 ASN B N 1
ATOM 1661 C CA . ASN B 1 25 ? -5.883 -3.828 -0.749 1 98.25 25 ASN B CA 1
ATOM 1662 C C . ASN B 1 25 ? -5.75 -4.656 0.528 1 98.25 25 ASN B C 1
ATOM 1664 O O . ASN B 1 25 ? -5.879 -4.125 1.632 1 98.25 25 ASN B O 1
ATOM 1668 N N . VAL B 1 26 ? -5.43 -5.848 0.378 1 98.38 26 VAL B N 1
ATOM 1669 C CA . VAL B 1 26 ? -5.328 -6.75 1.521 1 98.38 26 VAL B CA 1
ATOM 1670 C C . VAL B 1 26 ? -3.867 -6.895 1.938 1 98.38 26 VAL B C 1
ATOM 1672 O O . VAL B 1 26 ? -3.562 -6.996 3.129 1 98.38 26 VAL B O 1
ATOM 1675 N N . PHE B 1 27 ? -2.957 -6.832 0.999 1 98.38 27 PHE B N 1
ATOM 1676 C CA . PHE B 1 27 ? -1.555 -7.156 1.238 1 98.38 27 PHE B CA 1
ATOM 1677 C C . PHE B 1 27 ? -0.798 -5.934 1.743 1 98.38 27 PHE B C 1
ATOM 1679 O O . PHE B 1 27 ? 0.327 -5.672 1.313 1 98.38 27 PHE B O 1
ATOM 1686 N N . THR B 1 28 ? -1.478 -5.176 2.596 1 96.88 28 THR B N 1
ATOM 1687 C CA . THR B 1 28 ? -0.858 -4.051 3.291 1 96.88 28 THR B CA 1
ATOM 1688 C C . THR B 1 28 ? -0.469 -4.445 4.715 1 96.88 28 THR B C 1
ATOM 1690 O O . THR B 1 28 ? 0.184 -3.672 5.418 1 96.88 28 THR B O 1
ATOM 1693 N N . LYS B 1 29 ? -0.831 -5.594 5.113 1 96.75 29 LYS B N 1
ATOM 1694 C CA . LYS B 1 29 ? -0.436 -6.164 6.398 1 96.75 29 LYS B CA 1
ATOM 1695 C C . LYS B 1 29 ? 0.511 -7.344 6.207 1 96.75 29 LYS B C 1
ATOM 1697 O O . LYS B 1 29 ? 0.221 -8.266 5.434 1 96.75 29 LYS B O 1
ATOM 1702 N N . SER B 1 30 ? 1.547 -7.348 6.973 1 96.38 30 SER B N 1
ATOM 1703 C CA . SER B 1 30 ? 2.594 -8.352 6.816 1 96.38 30 SER B CA 1
ATOM 1704 C C . SER B 1 30 ? 2.064 -9.75 7.113 1 96.38 30 SER B C 1
ATOM 1706 O O . SER B 1 30 ? 2.516 -10.734 6.516 1 96.38 30 SER B O 1
ATOM 1708 N N . GLU B 1 31 ? 1.097 -9.797 7.969 1 97.19 31 GLU B N 1
ATOM 1709 C CA . GLU B 1 31 ? 0.538 -11.086 8.359 1 97.19 31 GLU B CA 1
ATOM 1710 C C . GLU B 1 31 ? -0.09 -11.797 7.164 1 97.19 31 GLU B C 1
ATOM 1712 O O . GLU B 1 31 ? 0.047 -13.016 7.016 1 97.19 31 GLU B O 1
ATOM 1717 N N . TYR B 1 32 ? -0.744 -11.094 6.352 1 98.56 32 TYR B N 1
ATOM 1718 C CA . TYR B 1 32 ? -1.419 -11.688 5.203 1 98.56 32 TYR B CA 1
ATOM 1719 C C . TYR B 1 32 ? -0.422 -12.039 4.102 1 98.56 32 TYR B C 1
ATOM 1721 O O . TYR B 1 32 ? -0.553 -13.07 3.445 1 98.56 32 TYR B O 1
ATOM 1729 N N . VAL B 1 33 ? 0.588 -11.242 3.969 1 98.56 33 VAL B N 1
ATOM 1730 C CA . VAL B 1 33 ? 1.661 -11.492 3.012 1 98.56 33 VAL B CA 1
ATOM 1731 C C . VAL B 1 33 ? 2.4 -12.773 3.391 1 98.56 33 VAL B C 1
ATOM 1733 O O . VAL B 1 33 ? 2.742 -13.578 2.521 1 98.56 33 VAL B O 1
ATOM 1736 N N . LYS B 1 34 ? 2.598 -12.898 4.645 1 98.44 34 LYS B N 1
ATOM 1737 C CA . LYS B 1 34 ? 3.297 -14.086 5.137 1 98.44 34 LYS B CA 1
ATOM 1738 C C . LYS B 1 34 ? 2.549 -15.359 4.758 1 98.44 34 LYS B C 1
ATOM 1740 O O . LYS B 1 34 ? 3.166 -16.359 4.383 1 98.44 34 LYS B O 1
ATOM 1745 N N . ILE B 1 35 ? 1.264 -15.344 4.852 1 98.81 35 ILE B N 1
ATOM 1746 C CA . ILE B 1 35 ? 0.452 -16.5 4.477 1 98.81 35 ILE B CA 1
ATOM 1747 C C . ILE B 1 35 ? 0.667 -16.828 3 1 98.81 35 ILE B C 1
ATOM 1749 O O . ILE B 1 35 ? 0.831 -17.984 2.631 1 98.81 35 ILE B O 1
ATOM 1753 N N . LEU B 1 36 ? 0.69 -15.797 2.168 1 98.62 36 LEU B N 1
ATOM 1754 C CA . LEU B 1 36 ? 0.913 -15.969 0.737 1 98.62 36 LEU B CA 1
ATOM 1755 C C . LEU B 1 36 ? 2.275 -16.594 0.469 1 98.62 36 LEU B C 1
ATOM 1757 O O . LEU B 1 36 ? 2.371 -17.594 -0.248 1 98.62 36 LEU B O 1
ATOM 1761 N N . ILE B 1 37 ? 3.283 -16.047 1.112 1 98.69 37 ILE B N 1
ATOM 1762 C CA . ILE B 1 37 ? 4.664 -16.469 0.897 1 98.69 37 ILE B CA 1
ATOM 1763 C C . ILE B 1 37 ? 4.844 -17.906 1.385 1 98.69 37 ILE B C 1
ATOM 1765 O O . ILE B 1 37 ? 5.426 -18.734 0.682 1 98.69 37 ILE B O 1
ATOM 1769 N N . ASP B 1 38 ? 4.305 -18.172 2.547 1 98.75 38 ASP B N 1
ATOM 1770 C CA . ASP B 1 38 ? 4.414 -19.531 3.098 1 98.75 38 ASP B CA 1
ATOM 1771 C C . ASP B 1 38 ? 3.709 -20.547 2.199 1 98.75 38 ASP B C 1
ATOM 1773 O O . ASP B 1 38 ? 4.164 -21.688 2.066 1 98.75 38 ASP B O 1
ATOM 1777 N N . SER B 1 39 ? 2.637 -20.156 1.614 1 98.75 39 SER B N 1
ATOM 1778 C CA . SER B 1 39 ? 1.895 -21.047 0.722 1 98.75 39 SER B CA 1
ATOM 1779 C C . SER B 1 39 ? 2.67 -21.312 -0.564 1 98.75 39 SER B C 1
ATOM 1781 O O . SER B 1 39 ? 2.648 -22.422 -1.091 1 98.75 39 SER B O 1
ATOM 1783 N N . LEU B 1 40 ? 3.371 -20.297 -1.08 1 98.62 40 LEU B N 1
ATOM 1784 C CA . LEU B 1 40 ? 4.23 -20.484 -2.244 1 98.62 40 LEU B CA 1
ATOM 1785 C C . LEU B 1 40 ? 5.352 -21.469 -1.942 1 98.62 40 LEU B C 1
ATOM 1787 O O . LEU B 1 40 ? 5.629 -22.359 -2.742 1 98.62 40 LEU B O 1
ATOM 1791 N N . LYS B 1 41 ? 5.926 -21.312 -0.759 1 98.44 41 LYS B N 1
ATOM 1792 C CA . LYS B 1 41 ? 7 -22.219 -0.334 1 98.44 41 LYS B CA 1
ATOM 1793 C C . LYS B 1 41 ? 6.508 -23.656 -0.239 1 98.44 41 LYS B C 1
ATOM 1795 O O . LYS B 1 41 ? 7.223 -24.578 -0.621 1 98.44 41 LYS B O 1
ATOM 1800 N N . HIS B 1 42 ? 5.32 -23.797 0.291 1 98.19 42 HIS B N 1
ATOM 1801 C CA . HIS B 1 42 ? 4.73 -25.125 0.366 1 98.19 42 HIS B CA 1
ATOM 1802 C C . HIS B 1 42 ? 4.578 -25.734 -1.021 1 98.19 42 HIS B C 1
ATOM 1804 O O . HIS B 1 42 ? 4.898 -26.906 -1.224 1 98.19 42 HIS B O 1
ATOM 1810 N N . CYS B 1 43 ? 4.098 -24.922 -1.984 1 97.88 43 CYS B N 1
ATOM 1811 C CA . CYS B 1 43 ? 3.922 -25.422 -3.346 1 97.88 43 CYS B CA 1
ATOM 1812 C C . CYS B 1 43 ? 5.262 -25.797 -3.963 1 97.88 43 CYS B C 1
ATOM 1814 O O . CYS B 1 43 ? 5.348 -26.766 -4.719 1 97.88 43 CYS B O 1
ATOM 1816 N N . GLN B 1 44 ? 6.309 -25.047 -3.664 1 97.44 44 GLN B N 1
ATOM 1817 C CA . GLN B 1 44 ? 7.641 -25.406 -4.148 1 97.44 44 GLN B CA 1
ATOM 1818 C C . GLN B 1 44 ? 8.086 -26.75 -3.602 1 97.44 44 GLN B C 1
ATOM 1820 O O . GLN B 1 44 ? 8.562 -27.609 -4.355 1 97.44 44 GLN B O 1
ATOM 1825 N N . LYS B 1 45 ? 7.844 -26.984 -2.365 1 96.75 45 LYS B N 1
ATOM 1826 C CA . LYS B 1 45 ? 8.359 -28.156 -1.672 1 96.75 45 LYS B CA 1
ATOM 1827 C C . LYS B 1 45 ? 7.508 -29.391 -1.967 1 96.75 45 LYS B C 1
ATOM 1829 O O . LYS B 1 45 ? 8.039 -30.484 -2.191 1 96.75 45 LYS B O 1
ATOM 1834 N N . ALA B 1 46 ? 6.234 -29.188 -2.062 1 96.69 46 ALA B N 1
ATOM 1835 C CA . ALA B 1 46 ? 5.332 -30.344 -2.037 1 96.69 46 ALA B CA 1
ATOM 1836 C C . ALA B 1 46 ? 4.734 -30.594 -3.418 1 96.69 46 ALA B C 1
ATOM 1838 O O . ALA B 1 46 ? 4.254 -31.703 -3.697 1 96.69 46 ALA B O 1
ATOM 1839 N N . LYS B 1 47 ? 4.844 -29.547 -4.293 1 95.88 47 LYS B N 1
ATOM 1840 C CA . LYS B 1 47 ? 4.07 -29.719 -5.52 1 95.88 47 LYS B CA 1
ATOM 1841 C C . LYS B 1 47 ? 4.945 -29.5 -6.754 1 95.88 47 LYS B C 1
ATOM 1843 O O . LYS B 1 47 ? 4.441 -29.484 -7.879 1 95.88 47 LYS B O 1
ATOM 1848 N N . GLY B 1 48 ? 6.184 -29.25 -6.551 1 95.5 48 GLY B N 1
ATOM 1849 C CA . GLY B 1 48 ? 7.102 -29.109 -7.668 1 95.5 48 GLY B CA 1
ATOM 1850 C C . GLY B 1 48 ? 6.969 -27.781 -8.383 1 95.5 48 GLY B C 1
ATOM 1851 O O . GLY B 1 48 ? 7.219 -27.688 -9.586 1 95.5 48 GLY B O 1
ATOM 1852 N N . LEU B 1 49 ? 6.52 -26.766 -7.668 1 97.38 49 LEU B N 1
ATOM 1853 C CA . LEU B 1 49 ? 6.41 -25.422 -8.242 1 97.38 49 LEU B CA 1
ATOM 1854 C C . LEU B 1 49 ? 7.785 -24.766 -8.344 1 97.38 49 LEU B C 1
ATOM 1856 O O . LEU B 1 49 ? 8.555 -24.766 -7.383 1 97.38 49 LEU B O 1
ATOM 1860 N N . GLU B 1 50 ? 8.078 -24.266 -9.523 1 97.75 50 GLU B N 1
ATOM 1861 C CA . GLU B 1 50 ? 9.25 -23.406 -9.734 1 97.75 50 GLU B CA 1
ATOM 1862 C C . GLU B 1 50 ? 8.844 -21.953 -9.852 1 97.75 50 GLU B C 1
ATOM 1864 O O . GLU B 1 50 ? 7.887 -21.609 -10.547 1 97.75 50 GLU B O 1
ATOM 1869 N N . ILE B 1 51 ? 9.57 -21.141 -9.172 1 98.38 51 ILE B N 1
ATOM 1870 C CA . ILE B 1 51 ? 9.312 -19.703 -9.18 1 98.38 51 ILE B CA 1
ATOM 1871 C C . ILE B 1 51 ? 10.547 -18.969 -9.695 1 98.38 51 ILE B C 1
ATOM 1873 O O . ILE B 1 51 ? 11.641 -19.109 -9.141 1 98.38 51 ILE B O 1
ATOM 1877 N N . TYR B 1 52 ? 10.375 -18.156 -10.688 1 98.12 52 TYR B N 1
ATOM 1878 C CA . TYR B 1 52 ? 11.5 -17.5 -11.328 1 98.12 52 TYR B CA 1
ATOM 1879 C C . TYR B 1 52 ? 11.57 -16.031 -10.922 1 98.12 52 TYR B C 1
ATOM 1881 O O . TYR B 1 52 ? 12.664 -15.477 -10.766 1 98.12 52 TYR B O 1
ATOM 1889 N N . SER B 1 53 ? 10.453 -15.359 -10.82 1 98.5 53 SER B N 1
ATOM 1890 C CA . SER B 1 53 ? 10.32 -13.961 -10.43 1 98.5 53 SER B CA 1
ATOM 1891 C C . SER B 1 53 ? 8.961 -13.695 -9.781 1 98.5 53 SER B C 1
ATOM 1893 O O . SER B 1 53 ? 7.992 -14.414 -10.039 1 98.5 53 SER B O 1
ATOM 1895 N N . TRP B 1 54 ? 8.961 -12.758 -8.93 1 98.81 54 TRP B N 1
ATOM 1896 C CA . TRP B 1 54 ? 7.691 -12.461 -8.266 1 98.81 54 TRP B CA 1
ATOM 1897 C C . TRP B 1 54 ? 7.695 -11.055 -7.684 1 98.81 54 TRP B C 1
ATOM 1899 O O . TRP B 1 54 ? 8.758 -10.484 -7.418 1 98.81 54 TRP B O 1
ATOM 1909 N N . VAL B 1 55 ? 6.562 -10.453 -7.559 1 98.88 55 VAL B N 1
ATOM 1910 C CA . VAL B 1 55 ? 6.293 -9.234 -6.801 1 98.88 55 VAL B CA 1
ATOM 1911 C C . VAL B 1 55 ? 4.902 -9.312 -6.176 1 98.88 55 VAL B C 1
ATOM 1913 O O . VAL B 1 55 ? 3.967 -9.836 -6.789 1 98.88 55 VAL B O 1
ATOM 1916 N N . ILE B 1 56 ? 4.758 -8.906 -4.949 1 98.88 56 ILE B N 1
ATOM 1917 C CA . ILE B 1 56 ? 3.48 -8.781 -4.254 1 98.88 56 ILE B CA 1
ATOM 1918 C C . ILE B 1 56 ? 3.178 -7.309 -3.988 1 98.88 56 ILE B C 1
ATOM 1920 O O . ILE B 1 56 ? 3.883 -6.652 -3.219 1 98.88 56 ILE B O 1
ATOM 1924 N N . MET B 1 57 ? 2.17 -6.832 -4.684 1 98.62 57 MET B N 1
ATOM 1925 C CA . MET B 1 57 ? 1.683 -5.477 -4.461 1 98.62 57 MET B CA 1
ATOM 1926 C C . MET B 1 57 ? 0.569 -5.465 -3.418 1 98.62 57 MET B C 1
ATOM 1928 O O . MET B 1 57 ? 0.368 -6.449 -2.707 1 98.62 57 MET B O 1
ATOM 1932 N N . SER B 1 58 ? -0.139 -4.391 -3.273 1 98.31 58 SER B N 1
ATOM 1933 C CA . SER B 1 58 ? -1.105 -4.262 -2.188 1 98.31 58 SER B CA 1
ATOM 1934 C C . SER B 1 58 ? -2.354 -5.098 -2.457 1 98.31 58 SER B C 1
ATOM 1936 O O . SER B 1 58 ? -3.043 -5.508 -1.521 1 98.31 58 SER B O 1
ATOM 1938 N N . ASN B 1 59 ? -2.65 -5.328 -3.789 1 98.38 59 ASN B N 1
ATOM 1939 C CA . ASN B 1 59 ? -3.898 -6.031 -4.066 1 98.38 59 ASN B CA 1
ATOM 1940 C C . ASN B 1 59 ? -3.74 -7.016 -5.223 1 98.38 59 ASN B C 1
ATOM 1942 O O . ASN B 1 59 ? -4.73 -7.527 -5.746 1 98.38 59 ASN B O 1
ATOM 1946 N N . HIS B 1 60 ? -2.523 -7.172 -5.664 1 98.5 60 HIS B N 1
ATOM 1947 C CA . HIS B 1 60 ? -2.223 -8.148 -6.703 1 98.5 60 HIS B CA 1
ATOM 1948 C C . HIS B 1 60 ? -0.771 -8.609 -6.625 1 98.5 60 HIS B C 1
ATOM 1950 O O . HIS B 1 60 ? 0.034 -8.023 -5.898 1 98.5 60 HIS B O 1
ATOM 1956 N N . CYS B 1 61 ? -0.504 -9.68 -7.309 1 98.5 61 CYS B N 1
ATOM 1957 C CA . CYS B 1 61 ? 0.854 -10.203 -7.398 1 98.5 61 CYS B CA 1
ATOM 1958 C C . CYS B 1 61 ? 1.134 -10.758 -8.789 1 98.5 61 CYS B C 1
ATOM 1960 O O . CYS B 1 61 ? 0.217 -11.203 -9.477 1 98.5 61 CYS B O 1
ATOM 1962 N N . HIS B 1 62 ? 2.344 -10.648 -9.156 1 98.69 62 HIS B N 1
ATOM 1963 C CA . HIS B 1 62 ? 2.836 -11.219 -10.406 1 98.69 62 HIS B CA 1
ATOM 1964 C C . HIS B 1 62 ? 3.887 -12.297 -10.141 1 98.69 62 HIS B C 1
ATOM 1966 O O . HIS B 1 62 ? 4.738 -12.133 -9.266 1 98.69 62 HIS B O 1
ATOM 1972 N N . PHE B 1 63 ? 3.842 -13.312 -10.984 1 98.5 63 PHE B N 1
ATOM 1973 C CA . PHE B 1 63 ? 4.797 -14.406 -10.875 1 98.5 63 PHE B CA 1
ATOM 1974 C C . PHE B 1 63 ? 5.215 -14.906 -12.258 1 98.5 63 PHE B C 1
ATOM 1976 O O . PHE B 1 63 ? 4.449 -14.797 -13.219 1 98.5 63 PHE B O 1
ATOM 1983 N N . ILE B 1 64 ? 6.371 -15.398 -12.352 1 98.25 64 ILE B N 1
ATOM 1984 C CA . ILE B 1 64 ? 6.766 -16.312 -13.406 1 98.25 64 ILE B CA 1
ATOM 1985 C C . ILE B 1 64 ? 6.988 -17.719 -12.82 1 98.25 64 ILE B C 1
ATOM 1987 O O . ILE B 1 64 ? 7.871 -17.906 -11.977 1 98.25 64 ILE B O 1
ATOM 1991 N N . LEU B 1 65 ? 6.176 -18.641 -13.289 1 97.5 65 LEU B N 1
ATOM 1992 C CA . LEU B 1 65 ? 6.086 -19.953 -12.648 1 97.5 65 LEU B CA 1
ATOM 1993 C C . LEU B 1 65 ? 6.23 -21.062 -13.68 1 97.5 65 LEU B C 1
ATOM 1995 O O . LEU B 1 65 ? 5.918 -20.875 -14.859 1 97.5 65 LEU B O 1
ATOM 1999 N N . LYS B 1 66 ? 6.594 -22.188 -13.172 1 96.62 66 LYS B N 1
ATOM 2000 C CA . LYS B 1 66 ? 6.57 -23.453 -13.906 1 96.62 66 LYS B CA 1
ATOM 2001 C C . LYS B 1 66 ? 6.285 -24.625 -12.969 1 96.62 66 LYS B C 1
ATOM 2003 O O . LYS B 1 66 ? 6.691 -24.609 -11.805 1 96.62 66 LYS B O 1
ATOM 2008 N N . ALA B 1 67 ? 5.543 -25.547 -13.492 1 94.75 67 ALA B N 1
ATOM 2009 C CA . ALA B 1 67 ? 5.316 -26.781 -12.734 1 94.75 67 ALA B CA 1
ATOM 2010 C C . ALA B 1 67 ? 6.145 -27.922 -13.305 1 94.75 67 ALA B C 1
ATOM 2012 O O . ALA B 1 67 ? 6.172 -28.141 -14.516 1 94.75 67 ALA B O 1
ATOM 2013 N N . GLN B 1 68 ? 6.793 -28.703 -12.484 1 89.94 68 GLN B N 1
ATOM 2014 C CA . GLN B 1 68 ? 7.625 -29.828 -12.914 1 89.94 68 GLN B CA 1
ATOM 2015 C C . GLN B 1 68 ? 6.785 -31.078 -13.125 1 89.94 68 GLN B C 1
ATOM 2017 O O . GLN B 1 68 ? 6.957 -31.781 -14.117 1 89.94 68 GLN B O 1
ATOM 2022 N N . ASN B 1 69 ? 5.938 -31.406 -12.242 1 80.06 69 ASN B N 1
ATOM 2023 C CA . ASN B 1 69 ? 5.305 -32.719 -12.203 1 80.06 69 ASN B CA 1
ATOM 2024 C C . ASN B 1 69 ? 3.795 -32.625 -12.398 1 80.06 69 ASN B C 1
ATOM 2026 O O . ASN B 1 69 ? 3.164 -33.562 -12.891 1 80.06 69 ASN B O 1
ATOM 2030 N N . GLU B 1 70 ? 3.207 -31.5 -11.906 1 79.75 70 GLU B N 1
ATOM 2031 C CA . GLU B 1 70 ? 1.759 -31.328 -11.945 1 79.75 70 GLU B CA 1
ATOM 2032 C C . GLU B 1 70 ? 1.367 -30.266 -12.969 1 79.75 70 GLU B C 1
ATOM 2034 O O . GLU B 1 70 ? 2.23 -29.578 -13.531 1 79.75 70 GLU B O 1
ATOM 2039 N N . ASP B 1 71 ? 0.095 -30.297 -13.219 1 90.94 71 ASP B N 1
ATOM 2040 C CA . ASP B 1 71 ? -0.438 -29.203 -14.023 1 90.94 71 ASP B CA 1
ATOM 2041 C C . ASP B 1 71 ? -0.347 -27.875 -13.273 1 90.94 71 ASP B C 1
ATOM 2043 O O . ASP B 1 71 ? -0.815 -27.766 -12.141 1 90.94 71 ASP B O 1
ATOM 2047 N N . LEU B 1 72 ? 0.323 -26.938 -13.891 1 94.38 72 LEU B N 1
ATOM 2048 C CA . LEU B 1 72 ? 0.448 -25.625 -13.273 1 94.38 72 LEU B CA 1
ATOM 2049 C C . LEU B 1 72 ? -0.918 -25.078 -12.875 1 94.38 72 LEU B C 1
ATOM 2051 O O . LEU B 1 72 ? -1.062 -24.484 -11.805 1 94.38 72 LEU B O 1
ATOM 2055 N N . SER B 1 73 ? -1.94 -25.344 -13.695 1 93.25 73 SER B N 1
ATOM 2056 C CA . SER B 1 73 ? -3.291 -24.859 -13.422 1 93.25 73 SER B CA 1
ATOM 2057 C C . SER B 1 73 ? -3.83 -25.438 -12.117 1 93.25 73 SER B C 1
ATOM 2059 O O . SER B 1 73 ? -4.508 -24.734 -11.359 1 93.25 73 SER B O 1
ATOM 2061 N N . ASP B 1 74 ? -3.529 -26.672 -11.844 1 94.25 74 ASP B N 1
ATOM 2062 C CA . ASP B 1 74 ? -3.979 -27.312 -10.609 1 94.25 74 ASP B CA 1
ATOM 2063 C C . ASP B 1 74 ? -3.283 -26.719 -9.391 1 94.25 74 ASP B C 1
ATOM 2065 O O . ASP B 1 74 ? -3.916 -26.5 -8.359 1 94.25 74 ASP B O 1
ATOM 2069 N N . ILE B 1 75 ? -1.967 -26.5 -9.539 1 96.06 75 ILE B N 1
ATOM 2070 C CA . ILE B 1 75 ? -1.204 -25.906 -8.445 1 96.06 75 ILE B CA 1
ATOM 2071 C C . ILE B 1 75 ? -1.751 -24.531 -8.117 1 96.06 75 ILE B C 1
ATOM 2073 O O . ILE B 1 75 ? -1.966 -24.188 -6.949 1 96.06 75 ILE B O 1
ATOM 2077 N N . ILE B 1 76 ? -2.051 -23.719 -9.148 1 96.5 76 ILE B N 1
ATOM 2078 C CA . ILE B 1 76 ? -2.564 -22.375 -8.977 1 96.5 76 ILE B CA 1
ATOM 2079 C C . ILE B 1 76 ? -3.941 -22.422 -8.312 1 96.5 76 ILE B C 1
ATOM 2081 O O . ILE B 1 76 ? -4.219 -21.656 -7.387 1 96.5 76 ILE B O 1
ATOM 2085 N N . ARG B 1 77 ? -4.77 -23.312 -8.812 1 95.81 77 ARG B N 1
ATOM 2086 C CA . ARG B 1 77 ? -6.102 -23.484 -8.242 1 95.81 77 ARG B CA 1
ATOM 2087 C C . ARG B 1 77 ? -6.023 -23.797 -6.75 1 95.81 77 ARG B C 1
ATOM 2089 O O . ARG B 1 77 ? -6.699 -23.156 -5.941 1 95.81 77 ARG B O 1
ATOM 2096 N N . ASP B 1 78 ? -5.215 -24.75 -6.395 1 96.94 78 ASP B N 1
ATOM 2097 C CA . ASP B 1 78 ? -5.062 -25.141 -5 1 96.94 78 ASP B CA 1
ATOM 2098 C C . ASP B 1 78 ? -4.488 -24 -4.16 1 96.94 78 ASP B C 1
ATOM 2100 O O . ASP B 1 78 ? -4.934 -23.766 -3.033 1 96.94 78 ASP B O 1
ATOM 2104 N N . PHE B 1 79 ? -3.471 -23.359 -4.66 1 98.25 79 PHE B N 1
ATOM 2105 C CA . PHE B 1 79 ? -2.84 -22.219 -4 1 98.25 79 PHE B CA 1
ATOM 2106 C C . PHE B 1 79 ? -3.865 -21.125 -3.699 1 98.25 79 PHE B C 1
ATOM 2108 O O . PHE B 1 79 ? -3.965 -20.656 -2.562 1 98.25 79 PHE B O 1
ATOM 2115 N N . LYS B 1 80 ? -4.656 -20.719 -4.68 1 98.12 80 LYS B N 1
ATOM 2116 C CA . LYS B 1 80 ? -5.645 -19.656 -4.527 1 98.12 80 LYS B CA 1
ATOM 2117 C C . LYS B 1 80 ? -6.742 -20.078 -3.547 1 98.12 80 LYS B C 1
ATOM 2119 O O . LYS B 1 80 ? -7.18 -19.266 -2.725 1 98.12 80 LYS B O 1
ATOM 2124 N N . LYS B 1 81 ? -7.164 -21.312 -3.658 1 97.94 81 LYS B N 1
ATOM 2125 C CA . LYS B 1 81 ? -8.18 -21.812 -2.734 1 97.94 81 LYS B CA 1
ATOM 2126 C C . LYS B 1 81 ? -7.676 -21.781 -1.295 1 97.94 81 LYS B C 1
ATOM 2128 O O . LYS B 1 81 ? -8.367 -21.281 -0.403 1 97.94 81 LYS B O 1
ATOM 2133 N N . PHE B 1 82 ? -6.5 -22.297 -1.104 1 98.69 82 PHE B N 1
ATOM 2134 C CA . PHE B 1 82 ? -5.922 -22.375 0.232 1 98.69 82 PHE B CA 1
ATOM 2135 C C . PHE B 1 82 ? -5.703 -20.984 0.811 1 98.69 82 PHE B C 1
ATOM 2137 O O . PHE B 1 82 ? -6.109 -20.703 1.941 1 98.69 82 PHE B O 1
ATOM 2144 N N . THR B 1 83 ? -5.074 -20.078 0.048 1 98.81 83 THR B N 1
ATOM 2145 C CA . THR B 1 83 ? -4.73 -18.75 0.555 1 98.81 83 THR B CA 1
ATOM 2146 C C . THR B 1 83 ? -5.988 -17.906 0.785 1 98.81 83 THR B C 1
ATOM 2148 O O . THR B 1 83 ? -6.051 -17.125 1.727 1 98.81 83 THR B O 1
ATOM 2151 N N . ALA B 1 84 ? -7.027 -18.047 -0.088 1 98.69 84 ALA B N 1
ATOM 2152 C CA . ALA B 1 84 ? -8.297 -17.359 0.127 1 98.69 84 ALA B CA 1
ATOM 2153 C C . ALA B 1 84 ? -8.875 -17.688 1.499 1 98.69 84 ALA B C 1
ATOM 2155 O O . ALA B 1 84 ? -9.203 -16.797 2.277 1 98.69 84 ALA B O 1
ATOM 2156 N N . LYS B 1 85 ? -8.875 -18.953 1.794 1 98.62 85 LYS B N 1
ATOM 2157 C CA . LYS B 1 85 ? -9.445 -19.406 3.057 1 98.62 85 LYS B CA 1
ATOM 2158 C C . LYS B 1 85 ? -8.586 -18.953 4.238 1 98.62 85 LYS B C 1
ATOM 2160 O O . LYS B 1 85 ? -9.109 -18.453 5.234 1 98.62 85 LYS B O 1
ATOM 2165 N N . ARG B 1 86 ? -7.297 -19.172 4.184 1 98.81 86 ARG B N 1
ATOM 2166 C CA . ARG B 1 86 ? -6.395 -18.891 5.297 1 98.81 86 ARG B CA 1
ATOM 2167 C C . ARG B 1 86 ? -6.336 -17.406 5.594 1 98.81 86 ARG B C 1
ATOM 2169 O O . ARG B 1 86 ? -6.359 -17 6.758 1 98.81 86 ARG B O 1
ATOM 2176 N N . ILE B 1 87 ? -6.273 -16.531 4.543 1 98.81 87 ILE B N 1
ATOM 2177 C CA . ILE B 1 87 ? -6.184 -15.094 4.738 1 98.81 87 ILE B CA 1
ATOM 2178 C C . ILE B 1 87 ? -7.508 -14.562 5.281 1 98.81 87 ILE B C 1
ATOM 2180 O O . ILE B 1 87 ? -7.527 -13.727 6.188 1 98.81 87 ILE B O 1
ATOM 2184 N N . TYR B 1 88 ? -8.609 -15.086 4.727 1 98.62 88 TYR B N 1
ATOM 2185 C CA . TYR B 1 88 ? -9.922 -14.695 5.234 1 98.62 88 TYR B CA 1
ATOM 2186 C C . TYR B 1 88 ? -10.047 -15.008 6.719 1 98.62 88 TYR B C 1
ATOM 2188 O O . TYR B 1 88 ? -10.484 -14.164 7.504 1 98.62 88 TYR B O 1
ATOM 2196 N N . SER B 1 89 ? -9.633 -16.203 7.102 1 98.62 89 SER B N 1
ATOM 2197 C CA . SER B 1 89 ? -9.672 -16.625 8.5 1 98.62 89 SER B CA 1
ATOM 2198 C C . SER B 1 89 ? -8.758 -15.75 9.359 1 98.62 89 SER B C 1
ATOM 2200 O O . SER B 1 89 ? -9.125 -15.375 10.477 1 98.62 89 SER B O 1
ATOM 2202 N N . ALA B 1 90 ? -7.602 -15.43 8.844 1 98.75 90 ALA B N 1
ATOM 2203 C CA . ALA B 1 90 ? -6.656 -14.586 9.562 1 98.75 90 ALA B CA 1
ATOM 2204 C C . ALA B 1 90 ? -7.234 -13.195 9.805 1 98.75 90 ALA B C 1
ATOM 2206 O O . ALA B 1 90 ? -7.07 -12.633 10.891 1 98.75 90 ALA B O 1
ATOM 2207 N N . ILE B 1 91 ? -7.902 -12.656 8.797 1 98.56 91 ILE B N 1
ATOM 2208 C CA . ILE B 1 91 ? -8.547 -11.352 8.945 1 98.56 91 ILE B CA 1
ATOM 2209 C C . ILE B 1 91 ? -9.617 -11.43 10.031 1 98.56 91 ILE B C 1
ATOM 2211 O O . ILE B 1 91 ? -9.672 -10.57 10.914 1 98.56 91 ILE B O 1
ATOM 2215 N N . LYS B 1 92 ? -10.414 -12.445 9.961 1 98 92 LYS B N 1
ATOM 2216 C CA . LYS B 1 92 ? -11.523 -12.633 10.898 1 98 92 LYS B CA 1
ATOM 2217 C C . LYS B 1 92 ? -11.023 -12.672 12.336 1 98 92 LYS B C 1
ATOM 2219 O O . LYS B 1 92 ? -11.656 -12.125 13.242 1 98 92 LYS B O 1
ATOM 2224 N N . GLY B 1 93 ? -9.898 -13.25 12.531 1 97.88 93 GLY B N 1
ATOM 2225 C CA . GLY B 1 93 ? -9.367 -13.438 13.875 1 97.88 93 GLY B CA 1
ATOM 2226 C C . GLY B 1 93 ? -8.43 -12.32 14.305 1 97.88 93 GLY B C 1
ATOM 2227 O O . GLY B 1 93 ? -7.922 -12.336 15.43 1 97.88 93 GLY B O 1
ATOM 2228 N N . ASN B 1 94 ? -8.117 -11.359 13.461 1 97.12 94 ASN B N 1
ATOM 2229 C CA . ASN B 1 94 ? -7.125 -10.32 13.734 1 97.12 94 ASN B CA 1
ATOM 2230 C C . ASN B 1 94 ? -7.766 -9.094 14.383 1 97.12 94 ASN B C 1
ATOM 2232 O O . ASN B 1 94 ? -8.305 -8.227 13.688 1 97.12 94 ASN B O 1
ATOM 2236 N N . MET B 1 95 ? -7.609 -8.898 15.633 1 94.38 95 MET B N 1
ATOM 2237 C CA . MET B 1 95 ? -8.219 -7.801 16.375 1 94.38 95 MET B CA 1
ATOM 2238 C C . MET B 1 95 ? -7.504 -6.48 16.094 1 94.38 95 MET B C 1
ATOM 2240 O O . MET B 1 95 ? -8.047 -5.406 16.359 1 94.38 95 MET B O 1
ATOM 2244 N N . ASN B 1 96 ? -6.324 -6.57 15.523 1 94.25 96 ASN B N 1
ATOM 2245 C CA . ASN B 1 96 ? -5.543 -5.371 15.234 1 94.25 96 ASN B CA 1
ATOM 2246 C C . ASN B 1 96 ? -5.805 -4.855 13.82 1 94.25 96 ASN B C 1
ATOM 2248 O O . ASN B 1 96 ? -5.27 -3.82 13.422 1 94.25 96 ASN B O 1
ATOM 2252 N N . GLU B 1 97 ? -6.59 -5.566 13.062 1 97 97 GLU B N 1
ATOM 2253 C CA . GLU B 1 97 ? -6.996 -5.117 11.734 1 97 97 GLU B CA 1
ATOM 2254 C C . GLU B 1 97 ? -8.172 -4.145 11.82 1 97 97 GLU B C 1
ATOM 2256 O O . GLU B 1 97 ? -9.32 -4.562 11.945 1 97 97 GLU B O 1
ATOM 2261 N N . LYS B 1 98 ? -7.867 -2.84 11.656 1 96 98 LYS B N 1
ATOM 2262 C CA . LYS B 1 98 ? -8.891 -1.804 11.781 1 96 98 LYS B CA 1
ATOM 2263 C C . LYS B 1 98 ? -9.906 -1.898 10.656 1 96 98 LYS B C 1
ATOM 2265 O O . LYS B 1 98 ? -11.023 -1.386 10.773 1 96 98 LYS B O 1
ATOM 2270 N N . ARG B 1 99 ? -9.609 -2.619 9.57 1 97.5 99 ARG B N 1
ATOM 2271 C CA . ARG B 1 99 ? -10.477 -2.783 8.398 1 97.5 99 ARG B CA 1
ATOM 2272 C C . ARG B 1 99 ? -11.242 -4.098 8.469 1 97.5 99 ARG B C 1
ATOM 2274 O O . ARG B 1 99 ? -11.891 -4.496 7.5 1 97.5 99 ARG B O 1
ATOM 2281 N N . ARG B 1 100 ? -11.102 -4.801 9.516 1 97.44 100 ARG B N 1
ATOM 2282 C CA . ARG B 1 100 ? -11.547 -6.184 9.633 1 97.44 100 ARG B CA 1
ATOM 2283 C C . ARG B 1 100 ? -12.977 -6.348 9.125 1 97.44 100 ARG B C 1
ATOM 2285 O O . ARG B 1 100 ? -13.227 -7.133 8.211 1 97.44 100 ARG B O 1
ATOM 2292 N N . ASP B 1 101 ? -13.922 -5.555 9.641 1 95.69 101 ASP B N 1
ATOM 2293 C CA . ASP B 1 101 ? -15.344 -5.777 9.383 1 95.69 101 ASP B CA 1
ATOM 2294 C C . ASP B 1 101 ? -15.68 -5.516 7.914 1 95.69 101 ASP B C 1
ATOM 2296 O O . ASP B 1 101 ? -16.328 -6.344 7.262 1 95.69 101 ASP B O 1
ATOM 2300 N N . TRP B 1 102 ? -15.148 -4.398 7.383 1 94.94 102 TRP B N 1
ATOM 2301 C CA . TRP B 1 102 ? -15.555 -4.148 6.004 1 94.94 102 TRP B CA 1
ATOM 2302 C C . TRP B 1 102 ? -14.766 -5.023 5.039 1 94.94 102 TRP B C 1
ATOM 2304 O O . TRP B 1 102 ? -15.258 -5.379 3.965 1 94.94 102 TRP B O 1
ATOM 2314 N N . LEU B 1 103 ? -13.539 -5.445 5.395 1 97.62 103 LEU B N 1
ATOM 2315 C CA . LEU B 1 103 ? -12.805 -6.395 4.562 1 97.62 103 LEU B CA 1
ATOM 2316 C C . LEU B 1 103 ? -13.57 -7.711 4.434 1 97.62 103 LEU B C 1
ATOM 2318 O O . LEU B 1 103 ? -13.734 -8.234 3.33 1 97.62 103 LEU B O 1
ATOM 2322 N N . LEU B 1 104 ? -14.055 -8.242 5.602 1 97.75 104 LEU B N 1
ATOM 2323 C CA . LEU B 1 104 ? -14.781 -9.516 5.605 1 97.75 104 LEU B CA 1
ATOM 2324 C C . LEU B 1 104 ? -16.047 -9.414 4.77 1 97.75 104 LEU B C 1
ATOM 2326 O O . LEU B 1 104 ? -16.406 -10.352 4.047 1 97.75 104 LEU B O 1
ATOM 2330 N N . SER B 1 105 ? -16.656 -8.289 4.863 1 96.56 105 SER B N 1
ATOM 2331 C CA . SER B 1 105 ? -17.859 -8.078 4.07 1 96.56 105 SER B CA 1
ATOM 2332 C C . SER B 1 105 ? -17.547 -7.988 2.584 1 96.56 105 SER B C 1
ATOM 2334 O O . SER B 1 105 ? -18.219 -8.602 1.759 1 96.56 105 SER B O 1
ATOM 2336 N N . ALA B 1 106 ? -16.5 -7.301 2.242 1 96.19 106 ALA B N 1
ATOM 2337 C CA . ALA B 1 106 ? -16.125 -7.059 0.85 1 96.19 106 ALA B CA 1
ATOM 2338 C C . ALA B 1 106 ? -15.617 -8.336 0.188 1 96.19 106 ALA B C 1
ATOM 2340 O O . ALA B 1 106 ? -15.727 -8.5 -1.029 1 96.19 106 ALA B O 1
ATOM 2341 N N . LEU B 1 107 ? -15.062 -9.258 1.025 1 97.81 107 LEU B N 1
ATOM 2342 C CA . LEU B 1 107 ? -14.445 -10.469 0.493 1 97.81 107 LEU B CA 1
ATOM 2343 C C . LEU B 1 107 ? -15.375 -11.664 0.646 1 97.81 107 LEU B C 1
ATOM 2345 O O . LEU B 1 107 ? -14.922 -12.805 0.708 1 97.81 107 LEU B O 1
ATOM 2349 N N . ASN B 1 108 ? -16.609 -11.312 0.725 1 96 108 ASN B N 1
ATOM 2350 C CA . ASN B 1 108 ? -17.656 -12.328 0.843 1 96 108 ASN B CA 1
ATOM 2351 C C . ASN B 1 108 ? -18.797 -12.055 -0.124 1 96 108 ASN B C 1
ATOM 2353 O O . ASN B 1 108 ? -19.156 -10.906 -0.364 1 96 108 ASN B O 1
ATOM 2357 N N . TYR B 1 109 ? -19.328 -13.125 -0.664 1 94.25 109 TYR B N 1
ATOM 2358 C CA . TYR B 1 109 ? -20.531 -13.047 -1.489 1 94.25 109 TYR B CA 1
ATOM 2359 C C . TYR B 1 109 ? -21.531 -14.133 -1.108 1 94.25 109 TYR B C 1
ATOM 2361 O O . TYR B 1 109 ? -21.297 -15.312 -1.354 1 94.25 109 TYR B O 1
ATOM 2369 N N . LYS B 1 110 ? -22.656 -13.75 -0.527 1 94.94 110 LYS B N 1
ATOM 2370 C CA . LYS B 1 110 ? -23.734 -14.648 -0.12 1 94.94 110 LYS B CA 1
ATOM 2371 C C . LYS B 1 110 ? -23.203 -15.773 0.769 1 94.94 110 LYS B C 1
ATOM 2373 O O . LYS B 1 110 ? -23.516 -16.938 0.545 1 94.94 110 LYS B O 1
ATOM 2378 N N . GLY B 1 111 ? -22.297 -15.43 1.615 1 93.75 111 GLY B N 1
ATOM 2379 C CA . GLY B 1 111 ? -21.844 -16.375 2.617 1 93.75 111 GLY B CA 1
ATOM 2380 C C . GLY B 1 111 ? -20.609 -17.156 2.18 1 93.75 111 GLY B C 1
ATOM 2381 O O . GLY B 1 111 ? -20.062 -17.953 2.953 1 93.75 111 GLY B O 1
ATOM 2382 N N . ASN B 1 112 ? -20.156 -16.922 0.947 1 97.06 112 ASN B N 1
ATOM 2383 C CA . ASN B 1 112 ? -18.953 -17.594 0.439 1 97.06 112 ASN B CA 1
ATOM 2384 C C . ASN B 1 112 ? -17.781 -16.625 0.3 1 97.06 112 ASN B C 1
ATOM 2386 O O . ASN B 1 112 ? -17.969 -15.477 -0.107 1 97.06 112 ASN B O 1
ATOM 2390 N N . ILE B 1 113 ? -16.656 -17.172 0.625 1 97.88 113 ILE B N 1
ATOM 2391 C CA . ILE B 1 113 ? -15.445 -16.359 0.494 1 97.88 113 ILE B CA 1
ATOM 2392 C C . ILE B 1 113 ? -15.172 -16.062 -0.981 1 97.88 113 ILE B C 1
ATOM 2394 O O . ILE B 1 113 ? -15.164 -16.984 -1.809 1 97.88 113 ILE B O 1
ATOM 2398 N N . TRP B 1 114 ? -15.039 -14.883 -1.355 1 97.94 114 TRP B N 1
ATOM 2399 C CA . TRP B 1 114 ? -14.625 -14.43 -2.676 1 97.94 114 TRP B CA 1
ATOM 2400 C C . TRP B 1 114 ? -13.398 -13.523 -2.578 1 97.94 114 TRP B C 1
ATOM 2402 O O . TRP B 1 114 ? -13.523 -12.297 -2.586 1 97.94 114 TRP B O 1
ATOM 2412 N N . PHE B 1 115 ? -12.281 -14.164 -2.564 1 98.44 115 PHE B N 1
ATOM 2413 C CA . PHE B 1 115 ? -11.047 -13.445 -2.291 1 98.44 115 PHE B CA 1
ATOM 2414 C C . PHE B 1 115 ? -10.336 -13.078 -3.59 1 98.44 115 PHE B C 1
ATOM 2416 O O . PHE B 1 115 ? -10.023 -11.914 -3.826 1 98.44 115 PHE B O 1
ATOM 2423 N N . TRP B 1 116 ? -10.125 -14.086 -4.418 1 98.31 116 TRP B N 1
ATOM 2424 C CA . TRP B 1 116 ? -9.406 -13.859 -5.668 1 98.31 116 TRP B CA 1
ATOM 2425 C C . TRP B 1 116 ? -10.375 -13.633 -6.824 1 98.31 116 TRP B C 1
ATOM 2427 O O . TRP B 1 116 ? -11.414 -14.289 -6.914 1 98.31 116 TRP B O 1
ATOM 2437 N N . GLN B 1 117 ? -9.984 -12.711 -7.719 1 96.56 117 GLN B N 1
ATOM 2438 C CA . GLN B 1 117 ? -10.672 -12.672 -9.008 1 96.56 117 GLN B CA 1
ATOM 2439 C C . GLN B 1 117 ? -10.539 -14.008 -9.742 1 96.56 117 GLN B C 1
ATOM 2441 O O . GLN B 1 117 ? -9.539 -14.703 -9.586 1 96.56 117 GLN B O 1
ATOM 2446 N N . ARG B 1 118 ? -11.508 -14.258 -10.539 1 91.56 118 ARG B N 1
ATOM 2447 C CA . ARG B 1 118 ? -11.453 -15.484 -11.336 1 91.56 118 ARG B CA 1
ATOM 2448 C C . ARG B 1 118 ? -10.328 -15.422 -12.359 1 91.56 118 ARG B C 1
ATOM 2450 O O . ARG B 1 118 ? -10.047 -14.367 -12.922 1 91.56 118 ARG B O 1
ATOM 2457 N N . GLY B 1 119 ? -9.766 -16.516 -12.523 1 87.88 119 GLY B N 1
ATOM 2458 C CA . GLY 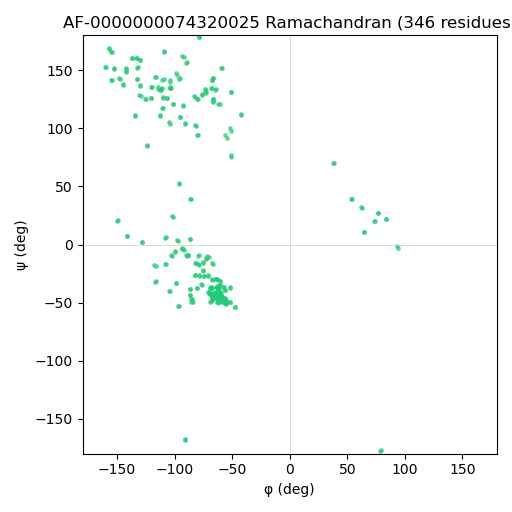B 1 119 ? -8.711 -16.625 -13.523 1 87.88 119 GLY B CA 1
ATOM 2459 C C . GLY B 1 119 ? -7.379 -16.078 -13.039 1 87.88 119 GLY B C 1
ATOM 2460 O O . GLY B 1 119 ? -7.188 -15.859 -11.844 1 87.88 119 GLY B O 1
ATOM 2461 N N . TYR B 1 120 ? -6.309 -16.047 -13.891 1 82.75 120 TYR B N 1
ATOM 2462 C CA . TYR B 1 120 ? -4.984 -15.578 -13.516 1 82.75 120 TYR B CA 1
ATOM 2463 C C . TYR B 1 120 ? -4.262 -14.969 -14.711 1 82.75 120 TYR B C 1
ATOM 2465 O O . TYR B 1 120 ? -3.066 -14.672 -14.633 1 82.75 120 TYR B O 1
ATOM 2473 N N . HIS B 1 121 ? -4.926 -14.578 -15.703 1 80.25 121 HIS B N 1
ATOM 2474 C CA . HIS B 1 121 ? -4.398 -13.812 -16.828 1 80.25 121 HIS B CA 1
ATOM 2475 C C . HIS B 1 121 ? -2.996 -14.273 -17.203 1 80.25 121 HIS B C 1
ATOM 2477 O O . HIS B 1 121 ? -2.041 -13.5 -17.141 1 80.25 121 HIS B O 1
ATOM 2483 N N . GLY B 1 122 ? -2.812 -15.344 -17.719 1 86.88 122 GLY B N 1
ATOM 2484 C CA . GLY B 1 122 ? -1.52 -15.969 -17.938 1 86.88 122 GLY B CA 1
ATOM 2485 C C . GLY B 1 122 ? -0.999 -15.766 -19.344 1 86.88 122 GLY B C 1
ATOM 2486 O O . GLY B 1 122 ? -1.778 -15.547 -20.281 1 86.88 122 GLY B O 1
ATOM 2487 N N . GLU B 1 123 ? 0.392 -15.641 -19.438 1 93.25 123 GLU B N 1
ATOM 2488 C CA . GLU B 1 123 ? 1.121 -15.641 -20.703 1 93.25 123 GLU B CA 1
ATOM 2489 C C . GLU B 1 123 ? 2.273 -16.641 -20.672 1 93.25 123 GLU B C 1
ATOM 2491 O O . GLU B 1 123 ? 3.109 -16.609 -19.766 1 93.25 123 GLU B O 1
ATOM 2496 N N . GLU B 1 124 ? 2.275 -17.484 -21.703 1 94 124 GLU B N 1
ATOM 2497 C CA . GLU B 1 124 ? 3.381 -18.438 -21.781 1 94 124 GLU B CA 1
ATOM 2498 C C . GLU B 1 124 ? 4.676 -17.75 -22.203 1 94 124 GLU B C 1
ATOM 2500 O O . GLU B 1 124 ? 4.676 -16.922 -23.125 1 94 124 GLU B O 1
ATOM 2505 N N . ILE B 1 125 ? 5.715 -18.062 -21.516 1 95.44 125 ILE B N 1
ATOM 2506 C CA . ILE B 1 125 ? 7.027 -17.531 -21.859 1 95.44 125 ILE B CA 1
ATOM 2507 C C . ILE B 1 125 ? 7.762 -18.5 -22.781 1 95.44 125 ILE B C 1
ATOM 2509 O O . ILE B 1 125 ? 8.109 -19.609 -22.375 1 95.44 125 ILE B O 1
ATOM 2513 N N . THR B 1 126 ? 8.102 -18 -23.969 1 92.5 126 THR B N 1
ATOM 2514 C CA . THR B 1 126 ? 8.594 -18.938 -24.969 1 92.5 126 THR B CA 1
ATOM 2515 C C . THR B 1 126 ? 10.031 -18.594 -25.359 1 92.5 126 THR B C 1
ATOM 2517 O O . THR B 1 126 ? 10.711 -19.406 -25.984 1 92.5 126 THR B O 1
ATOM 2520 N N . THR B 1 127 ? 10.445 -17.359 -25.031 1 95.12 127 THR B N 1
ATOM 2521 C CA . THR B 1 127 ? 11.797 -16.953 -25.391 1 95.12 127 THR B CA 1
ATOM 2522 C C . THR B 1 127 ? 12.484 -16.281 -24.203 1 95.12 127 THR B C 1
ATOM 2524 O O . THR B 1 127 ? 11.828 -15.828 -23.266 1 95.12 127 THR B O 1
ATOM 2527 N N . ASP B 1 128 ? 13.773 -16.281 -24.344 1 95.56 128 ASP B N 1
ATOM 2528 C CA . ASP B 1 128 ? 14.562 -15.594 -23.328 1 95.56 128 ASP B CA 1
ATOM 2529 C C . ASP B 1 128 ? 14.234 -14.102 -23.266 1 95.56 128 ASP B C 1
ATOM 2531 O O . ASP B 1 128 ? 14.148 -13.516 -22.188 1 95.56 128 ASP B O 1
ATOM 2535 N N . ASN B 1 129 ? 14.086 -13.562 -24.406 1 97.12 129 ASN B N 1
ATOM 2536 C CA . ASN B 1 129 ? 13.75 -12.148 -24.469 1 97.12 129 ASN B CA 1
ATOM 2537 C C . ASN B 1 129 ? 12.414 -11.859 -23.797 1 97.12 129 ASN B C 1
ATOM 2539 O O . ASN B 1 129 ? 12.297 -10.883 -23.047 1 97.12 129 ASN B O 1
ATOM 2543 N N . PHE B 1 130 ? 11.469 -12.664 -24.016 1 96.88 130 PHE B N 1
ATOM 2544 C CA . PHE B 1 130 ? 10.164 -12.461 -23.406 1 96.88 130 PHE B CA 1
ATOM 2545 C C . PHE B 1 130 ? 10.234 -12.648 -21.891 1 96.88 130 PHE B C 1
ATOM 2547 O O . PHE B 1 130 ? 9.586 -11.922 -21.141 1 96.88 130 PHE B O 1
ATOM 2554 N N . TYR B 1 131 ? 11.023 -13.586 -21.5 1 97.25 131 TYR B N 1
ATOM 2555 C CA . TYR B 1 131 ? 11.273 -13.758 -20.078 1 97.25 131 TYR B CA 1
ATOM 2556 C C . TYR B 1 131 ? 11.805 -12.469 -19.453 1 97.25 131 TYR B C 1
ATOM 2558 O O . TYR B 1 131 ? 11.305 -12.008 -18.422 1 97.25 131 TYR B O 1
ATOM 2566 N N . ASP B 1 132 ? 12.789 -11.914 -20.125 1 97.75 132 ASP B N 1
ATOM 2567 C CA . ASP B 1 132 ? 13.43 -10.711 -19.609 1 97.75 132 ASP B CA 1
ATOM 2568 C C . ASP B 1 132 ? 12.43 -9.555 -19.5 1 97.75 132 ASP B C 1
ATOM 2570 O O . ASP B 1 132 ? 12.43 -8.82 -18.516 1 97.75 132 ASP B O 1
ATOM 2574 N N . VAL B 1 133 ? 11.625 -9.43 -20.453 1 98.19 133 VAL B N 1
ATOM 2575 C CA . VAL B 1 133 ? 10.617 -8.375 -20.484 1 98.19 133 VAL B CA 1
ATOM 2576 C C . VAL B 1 133 ? 9.664 -8.531 -19.297 1 98.19 133 VAL B C 1
ATOM 2578 O O . VAL B 1 133 ? 9.398 -7.566 -18.578 1 98.19 133 VAL B O 1
ATOM 2581 N N . LYS B 1 134 ? 9.172 -9.719 -19.047 1 98.12 134 LYS B N 1
ATOM 2582 C CA . LYS B 1 134 ? 8.203 -9.961 -17.984 1 98.12 134 LYS B CA 1
ATOM 2583 C C . LYS B 1 134 ? 8.852 -9.844 -16.609 1 98.12 134 LYS B C 1
ATOM 2585 O O . LYS B 1 134 ? 8.25 -9.305 -15.68 1 98.12 134 LYS B O 1
ATOM 2590 N N . ALA B 1 135 ? 10.078 -10.391 -16.516 1 98.38 135 ALA B N 1
ATOM 2591 C CA . ALA B 1 135 ? 10.797 -10.258 -15.25 1 98.38 135 ALA B CA 1
ATOM 2592 C C . ALA B 1 135 ? 11.031 -8.789 -14.898 1 98.38 135 ALA B C 1
ATOM 2594 O O . ALA B 1 135 ? 10.852 -8.391 -13.742 1 98.38 135 ALA B O 1
ATOM 2595 N N . ASN B 1 136 ? 11.406 -8.016 -15.898 1 98.44 136 ASN B N 1
ATOM 2596 C CA . ASN B 1 136 ? 11.586 -6.578 -15.695 1 98.44 136 ASN B CA 1
ATOM 2597 C C . ASN B 1 136 ? 10.281 -5.906 -15.281 1 98.44 136 ASN B C 1
ATOM 2599 O O . ASN B 1 136 ? 10.273 -5.066 -14.375 1 98.44 136 ASN B O 1
ATOM 2603 N N . TYR B 1 137 ? 9.242 -6.293 -15.961 1 98.5 137 TYR B N 1
ATOM 2604 C CA . TYR B 1 137 ? 7.926 -5.762 -15.625 1 98.5 137 TYR B CA 1
ATOM 2605 C C . TYR B 1 137 ? 7.582 -6.039 -14.172 1 98.5 137 TYR B C 1
ATOM 2607 O O . TYR B 1 137 ? 7.148 -5.137 -13.445 1 98.5 137 TYR B O 1
ATOM 2615 N N . ILE B 1 138 ? 7.801 -7.203 -13.75 1 98.75 138 ILE B N 1
ATOM 2616 C CA . ILE B 1 138 ? 7.52 -7.645 -12.391 1 98.75 138 ILE B CA 1
ATOM 2617 C C . ILE B 1 138 ? 8.297 -6.781 -11.398 1 98.75 138 ILE B C 1
ATOM 2619 O O . ILE B 1 138 ? 7.719 -6.227 -10.461 1 98.75 138 ILE B O 1
ATOM 2623 N N . HIS B 1 139 ? 9.562 -6.621 -11.633 1 98.81 139 HIS B N 1
ATOM 2624 C CA . HIS B 1 139 ? 10.438 -5.953 -10.672 1 98.81 139 HIS B CA 1
ATOM 2625 C C . HIS B 1 139 ? 10.227 -4.441 -10.695 1 98.81 139 HIS B C 1
ATOM 2627 O O . HIS B 1 139 ? 10.398 -3.773 -9.672 1 98.81 139 HIS B O 1
ATOM 2633 N N . MET B 1 140 ? 9.695 -3.891 -11.781 1 98.75 140 MET B N 1
ATOM 2634 C CA . MET B 1 140 ? 9.531 -2.447 -11.93 1 98.75 140 MET B CA 1
ATOM 2635 C C . MET B 1 140 ? 8.18 -1.997 -11.398 1 98.75 140 MET B C 1
ATOM 2637 O O . MET B 1 140 ? 7.93 -0.8 -11.242 1 98.75 140 MET B O 1
ATOM 2641 N N . ASN B 1 141 ? 7.309 -2.932 -11.07 1 98.56 141 ASN B N 1
ATOM 2642 C CA . ASN B 1 141 ? 5.969 -2.594 -10.609 1 98.56 141 ASN B CA 1
ATOM 2643 C C . ASN B 1 141 ? 6.004 -1.596 -9.461 1 98.56 141 ASN B C 1
ATOM 2645 O O . ASN B 1 141 ? 5.332 -0.563 -9.5 1 98.56 141 ASN B O 1
ATOM 2649 N N . PRO B 1 142 ? 6.852 -1.832 -8.367 1 98.69 142 PRO B N 1
ATOM 2650 C CA . PRO B 1 142 ? 6.867 -0.899 -7.234 1 98.69 142 PRO B CA 1
ATOM 2651 C C . PRO B 1 142 ? 7.445 0.464 -7.605 1 98.69 142 PRO B C 1
ATOM 2653 O O . PRO B 1 142 ? 7.082 1.479 -7.004 1 98.69 142 PRO B O 1
ATOM 2656 N N . VAL B 1 143 ? 8.359 0.471 -8.555 1 98.69 143 VAL B N 1
ATOM 2657 C CA . VAL B 1 143 ? 8.93 1.727 -9.031 1 98.69 143 VAL B CA 1
ATOM 2658 C C . VAL B 1 143 ? 7.855 2.529 -9.766 1 98.69 143 VAL B C 1
ATOM 2660 O O . VAL B 1 143 ? 7.66 3.715 -9.492 1 98.69 143 VAL B O 1
ATOM 2663 N N . LYS B 1 144 ? 7.156 1.849 -10.648 1 98.06 144 LYS B N 1
ATOM 2664 C CA . LYS B 1 144 ? 6.102 2.5 -11.422 1 98.06 144 LYS B CA 1
ATOM 2665 C C . LYS B 1 144 ? 4.988 3.004 -10.516 1 98.06 144 LYS B C 1
ATOM 2667 O O . LYS B 1 144 ? 4.367 4.031 -10.789 1 98.06 144 LYS B O 1
ATOM 2672 N N . ALA B 1 145 ? 4.777 2.326 -9.406 1 97.44 145 ALA B N 1
ATOM 2673 C CA . ALA B 1 145 ? 3.74 2.697 -8.445 1 97.44 145 ALA B CA 1
ATOM 2674 C C . ALA B 1 145 ? 4.195 3.863 -7.566 1 97.44 145 ALA B C 1
ATOM 2676 O O . ALA B 1 145 ? 3.42 4.387 -6.766 1 97.44 145 ALA B O 1
ATOM 2677 N N . GLY B 1 146 ? 5.465 4.23 -7.648 1 97.44 146 GLY B N 1
ATOM 2678 C CA . GLY B 1 146 ? 5.973 5.379 -6.914 1 97.44 146 GLY B CA 1
ATOM 2679 C C . GLY B 1 146 ? 6.344 5.055 -5.48 1 97.44 146 GLY B C 1
ATOM 2680 O O . GLY B 1 146 ? 6.402 5.949 -4.629 1 97.44 146 GLY B O 1
ATOM 2681 N N . ILE B 1 147 ? 6.59 3.814 -5.191 1 98.31 147 ILE B N 1
ATOM 2682 C CA . ILE B 1 147 ? 6.879 3.383 -3.826 1 98.31 147 ILE B CA 1
ATOM 2683 C C . ILE B 1 147 ? 8.375 3.531 -3.543 1 98.31 147 ILE B C 1
ATOM 2685 O O . ILE B 1 147 ? 8.766 4.02 -2.482 1 98.31 147 ILE B O 1
ATOM 2689 N N . VAL B 1 148 ? 9.148 3.141 -4.488 1 98.56 148 VAL B N 1
ATOM 2690 C CA . VAL B 1 148 ? 10.609 3.184 -4.398 1 98.56 148 VAL B CA 1
ATOM 2691 C C . VAL B 1 148 ? 11.195 3.705 -5.707 1 98.56 148 VAL B C 1
ATOM 2693 O O . VAL B 1 148 ? 10.539 3.652 -6.75 1 98.56 148 VAL B O 1
ATOM 2696 N N . GLU B 1 149 ? 12.414 4.152 -5.594 1 97.62 149 GLU B N 1
ATOM 2697 C CA . GLU B 1 149 ? 13.117 4.617 -6.785 1 97.62 149 GLU B CA 1
ATOM 2698 C C . GLU B 1 149 ? 13.812 3.463 -7.5 1 97.62 149 GLU B C 1
ATOM 2700 O O . GLU B 1 149 ? 13.82 3.402 -8.727 1 97.62 149 GLU B O 1
ATOM 2705 N N . LYS B 1 150 ? 14.367 2.551 -6.723 1 98 150 LYS B N 1
ATOM 2706 C CA . LYS B 1 150 ? 15.062 1.37 -7.223 1 98 150 LYS B CA 1
ATOM 2707 C C . LYS B 1 150 ? 14.289 0.096 -6.891 1 98 150 LYS B C 1
ATOM 2709 O O . LYS B 1 150 ? 13.883 -0.108 -5.75 1 98 150 LYS B O 1
ATOM 2714 N N . GLU B 1 151 ? 14.156 -0.75 -7.895 1 98.56 151 GLU B N 1
ATOM 2715 C CA . GLU B 1 151 ? 13.312 -1.931 -7.738 1 98.56 151 GLU B CA 1
ATOM 2716 C C . GLU B 1 151 ? 13.82 -2.83 -6.613 1 98.56 151 GLU B C 1
ATOM 2718 O O . GLU B 1 151 ? 13.031 -3.496 -5.938 1 98.56 151 GLU B O 1
ATOM 2723 N N . GLU B 1 152 ? 15.133 -2.883 -6.363 1 98 152 GLU B N 1
ATOM 2724 C CA . GLU B 1 152 ? 15.695 -3.775 -5.355 1 98 152 GLU B CA 1
ATOM 2725 C C . GLU B 1 152 ? 15.383 -3.277 -3.945 1 98 152 GLU B C 1
ATOM 2727 O O . GLU B 1 152 ? 15.562 -4.004 -2.969 1 98 152 GLU B O 1
ATOM 2732 N N . ASP B 1 153 ? 14.898 -2.033 -3.826 1 98.19 153 ASP B N 1
ATOM 2733 C CA . ASP B 1 153 ? 14.617 -1.465 -2.512 1 98.19 153 ASP B CA 1
ATOM 2734 C C . ASP B 1 153 ? 13.258 -1.929 -1.997 1 98.19 153 ASP B C 1
ATOM 2736 O O . ASP B 1 153 ? 12.945 -1.771 -0.814 1 98.19 153 ASP B O 1
ATOM 2740 N N . TYR B 1 154 ? 12.422 -2.449 -2.83 1 98.69 154 TYR B N 1
ATOM 2741 C CA . TYR B 1 154 ? 11.133 -2.998 -2.436 1 98.69 154 TYR B CA 1
ATOM 2742 C C . TYR B 1 154 ? 11.281 -4.422 -1.917 1 98.69 154 TYR B C 1
ATOM 2744 O O . TYR B 1 154 ? 11.789 -5.297 -2.621 1 98.69 154 TYR B O 1
ATOM 2752 N N . LEU B 1 155 ? 10.789 -4.695 -0.78 1 98.44 155 LEU B N 1
ATOM 2753 C CA . LEU B 1 155 ? 11.125 -5.938 -0.095 1 98.44 155 LEU B CA 1
ATOM 2754 C C . LEU B 1 155 ? 10.266 -7.09 -0.606 1 98.44 155 LEU B C 1
ATOM 2756 O O . LEU B 1 155 ? 10.68 -8.25 -0.556 1 98.44 155 LEU B O 1
ATOM 2760 N N . LEU B 1 156 ? 9.086 -6.777 -1.105 1 98.5 156 LEU B N 1
ATOM 2761 C CA . LEU B 1 156 ? 8.133 -7.824 -1.449 1 98.5 156 LEU B CA 1
ATOM 2762 C C . LEU B 1 156 ? 8.219 -8.172 -2.932 1 98.5 156 LEU B C 1
ATOM 2764 O O . LEU B 1 156 ? 7.199 -8.203 -3.627 1 98.5 156 LEU B O 1
ATOM 2768 N N . SER B 1 157 ? 9.453 -8.445 -3.316 1 98.75 157 SER B N 1
ATOM 2769 C CA . SER B 1 157 ? 9.719 -8.867 -4.688 1 98.75 157 SER B CA 1
ATOM 2770 C C . SER B 1 157 ? 11.016 -9.656 -4.777 1 98.75 157 SER B C 1
ATOM 2772 O O . SER B 1 157 ? 11.797 -9.695 -3.822 1 98.75 157 SER B O 1
ATOM 2774 N N . SER B 1 158 ? 11.234 -10.273 -5.91 1 98.5 158 SER B N 1
ATOM 2775 C CA . SER B 1 158 ? 12.453 -11.047 -6.133 1 98.5 158 SER B CA 1
ATOM 2776 C C . SER B 1 158 ? 13.586 -10.172 -6.648 1 98.5 158 SER B C 1
ATOM 2778 O O . SER B 1 158 ? 14.648 -10.672 -7.004 1 98.5 158 SER B O 1
ATOM 2780 N N . ALA B 1 159 ? 13.391 -8.883 -6.734 1 98.38 159 ALA B N 1
ATOM 2781 C CA . ALA B 1 159 ? 14.398 -8 -7.309 1 98.38 159 ALA B CA 1
ATOM 2782 C C . ALA B 1 159 ? 15.695 -8.062 -6.508 1 98.38 159 ALA B C 1
ATOM 2784 O O . ALA B 1 159 ? 16.781 -8.109 -7.086 1 98.38 159 ALA B O 1
ATOM 2785 N N . GLY B 1 160 ? 15.586 -7.996 -5.203 1 97.31 160 GLY B N 1
ATOM 2786 C CA . GLY B 1 160 ? 16.781 -8.07 -4.375 1 97.31 160 GLY B CA 1
ATOM 2787 C C . GLY B 1 160 ? 17.594 -9.32 -4.633 1 97.31 160 GLY B C 1
ATOM 2788 O O . GLY B 1 160 ? 18.828 -9.273 -4.598 1 97.31 160 GLY B O 1
ATOM 2789 N N . ASP B 1 161 ? 16.953 -10.438 -4.844 1 96.56 161 ASP B N 1
ATOM 2790 C CA . ASP B 1 161 ? 17.641 -11.688 -5.172 1 96.56 161 ASP B CA 1
ATOM 2791 C C . ASP B 1 161 ? 18.375 -11.578 -6.504 1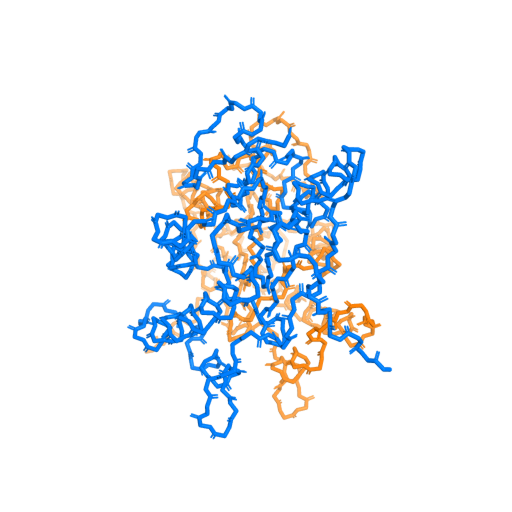 96.56 161 ASP B C 1
ATOM 2793 O O . ASP B 1 161 ? 19.516 -12.039 -6.633 1 96.56 161 ASP B O 1
ATOM 2797 N N . PHE B 1 162 ? 17.734 -10.961 -7.508 1 94.25 162 PHE B N 1
ATOM 2798 C CA . PHE B 1 162 ? 18.297 -10.805 -8.844 1 94.25 162 PHE B CA 1
ATOM 2799 C C . PHE B 1 162 ? 19.594 -10.008 -8.797 1 94.25 162 PHE B C 1
ATOM 2801 O O . PHE B 1 162 ? 20.562 -10.328 -9.508 1 94.25 162 PHE B O 1
ATOM 2808 N N . TYR B 1 163 ? 19.562 -9.109 -7.914 1 93.62 163 TYR B N 1
ATOM 2809 C CA . TYR B 1 163 ? 20.734 -8.242 -7.82 1 93.62 163 TYR B CA 1
ATOM 2810 C C . TYR B 1 163 ? 21.781 -8.828 -6.875 1 93.62 163 TYR B C 1
ATOM 2812 O O . TYR B 1 163 ? 22.891 -8.305 -6.762 1 93.62 163 TYR B O 1
ATOM 2820 N N . GLY B 1 164 ? 21.438 -9.875 -6.152 1 94.62 164 GLY B N 1
ATOM 2821 C CA . GLY B 1 164 ? 22.359 -10.523 -5.23 1 94.62 164 GLY B CA 1
ATOM 2822 C C . GLY B 1 164 ? 22.594 -9.719 -3.965 1 94.62 164 GLY B C 1
ATOM 2823 O O . GLY B 1 164 ? 23.609 -9.906 -3.289 1 94.62 164 GLY B O 1
ATOM 2824 N N . ILE B 1 165 ? 21.719 -8.789 -3.607 1 94.5 165 ILE B N 1
ATOM 2825 C CA . ILE B 1 165 ? 21.953 -7.906 -2.473 1 94.5 165 ILE B CA 1
ATOM 2826 C C . ILE B 1 165 ? 21.125 -8.367 -1.273 1 94.5 165 ILE B C 1
ATOM 2828 O O . ILE B 1 165 ? 21.312 -7.863 -0.162 1 94.5 165 ILE B O 1
ATOM 2832 N N . ARG B 1 166 ? 20.266 -9.289 -1.531 1 94.19 166 ARG B N 1
ATOM 2833 C CA . ARG B 1 166 ? 19.391 -9.805 -0.482 1 94.19 166 ARG B CA 1
ATOM 2834 C C . ARG B 1 166 ? 18.922 -11.219 -0.807 1 94.19 166 ARG B C 1
ATOM 2836 O O . ARG B 1 166 ? 18.688 -11.547 -1.972 1 94.19 166 ARG B O 1
ATOM 2843 N N . LYS B 1 167 ? 18.859 -12.016 0.191 1 94.56 167 LYS B N 1
ATOM 2844 C CA . LYS B 1 167 ? 18.219 -13.312 0.04 1 94.56 167 LYS B CA 1
ATOM 2845 C C . LYS B 1 167 ? 16.75 -13.258 0.488 1 94.56 167 LYS B C 1
ATOM 2847 O O . LYS B 1 167 ? 16.469 -13.133 1.681 1 94.56 167 LYS B O 1
ATOM 2852 N N . GLY B 1 168 ? 15.883 -13.352 -0.421 1 94.56 168 GLY B N 1
ATOM 2853 C CA . GLY B 1 168 ? 14.461 -13.266 -0.123 1 94.56 168 GLY B CA 1
ATOM 2854 C C . GLY B 1 168 ? 13.883 -14.547 0.445 1 94.56 168 GLY B C 1
ATOM 2855 O O . GLY B 1 168 ? 14.602 -15.539 0.592 1 94.56 168 GLY B O 1
ATOM 2856 N N . PRO B 1 169 ? 12.656 -14.484 0.738 1 95.5 169 PRO B N 1
ATOM 2857 C CA . PRO B 1 169 ? 12.031 -15.609 1.441 1 95.5 169 PRO B CA 1
ATOM 2858 C C . PRO B 1 169 ? 11.688 -16.781 0.513 1 95.5 169 PRO B C 1
ATOM 2860 O O . PRO B 1 169 ? 11.445 -17.891 0.979 1 95.5 169 PRO B O 1
ATOM 2863 N N . ILE B 1 170 ? 11.641 -16.578 -0.785 1 97.5 170 ILE B N 1
ATOM 2864 C CA . ILE B 1 170 ? 11.25 -17.594 -1.755 1 97.5 170 ILE B CA 1
ATOM 2865 C C . ILE B 1 170 ? 12.469 -18.016 -2.576 1 97.5 170 ILE B C 1
ATOM 2867 O O . ILE B 1 170 ? 13.195 -17.172 -3.104 1 97.5 170 ILE B O 1
ATOM 2871 N N . LYS B 1 171 ? 12.734 -19.297 -2.635 1 96.94 171 LYS B N 1
ATOM 2872 C CA . LYS B 1 171 ? 13.805 -19.797 -3.484 1 96.94 171 LYS B CA 1
ATOM 2873 C C . LYS B 1 171 ? 13.508 -19.547 -4.957 1 96.94 171 LYS B C 1
ATOM 2875 O O . LYS B 1 171 ? 12.414 -19.828 -5.438 1 96.94 171 LYS B O 1
ATOM 2880 N N . LEU B 1 172 ? 14.469 -19.047 -5.664 1 97.62 172 LEU B N 1
ATOM 2881 C CA . LEU B 1 172 ? 14.25 -18.75 -7.074 1 97.62 172 LEU B CA 1
ATOM 2882 C C . LEU B 1 172 ? 14.906 -19.797 -7.965 1 97.62 172 LEU B C 1
ATOM 2884 O O . LEU B 1 172 ? 16 -20.266 -7.664 1 97.62 172 LEU B O 1
ATOM 2888 N N . ASP B 1 173 ? 14.234 -20.094 -8.961 1 95.06 173 ASP B N 1
ATOM 2889 C CA . ASP B 1 173 ? 14.82 -20.859 -10.062 1 95.06 173 ASP B CA 1
ATOM 2890 C C . ASP B 1 173 ? 15.367 -19.922 -11.141 1 95.06 173 ASP B C 1
ATOM 2892 O O . ASP B 1 173 ? 15.039 -18.734 -11.172 1 95.06 173 ASP B O 1
ATOM 2896 N N . TYR B 1 174 ? 16.25 -20.469 -12 1 89.38 174 TYR B N 1
ATOM 2897 C CA . TYR B 1 174 ? 16.875 -19.641 -13.023 1 89.38 174 TYR B CA 1
ATOM 2898 C C . TYR B 1 174 ? 16.438 -20.078 -14.414 1 89.38 174 TYR B C 1
ATOM 2900 O O . TYR B 1 174 ? 16.328 -21.281 -14.695 1 89.38 174 TYR B O 1
ATOM 2908 N N . PHE B 1 175 ? 16.078 -19.078 -15.227 1 87.06 175 PHE B N 1
ATOM 2909 C CA . PHE B 1 175 ? 15.586 -19.328 -16.578 1 87.06 175 PHE B CA 1
ATOM 2910 C C . PHE B 1 175 ? 16.734 -19.578 -17.531 1 87.06 175 PHE B C 1
ATOM 2912 O O . PHE B 1 175 ? 17.75 -18.875 -17.5 1 87.06 175 PHE B O 1
#